Protein AF-A0A1G1MN34-F1 (afdb_monomer)

Nearest PDB structures (foldseek):
  9dt6-assembly3_E  TM=2.722E-01  e=3.485E-01  Klebsiella pneumoniae
  9dt6-assembly2_C  TM=2.097E-01  e=5.190E-01  Klebsiella pneumoniae
  6wxv-assembly1_B  TM=3.195E-01  e=4.771E+00  Mus musculus
  2qkd-assembly1_A  TM=1.276E-01  e=9.442E+00  Mus musculus

Secondary structure (DSSP, 8-state):
-HHHHHHHHHHHHHHHHHHHHHHHHHHHHHHHHHHHHHTT-S-EEEEEEEEEEEEETTTTEEEEEEEEEEB-TTS-B---EEEEESSSEEEEEEEEEEEPTTTS-TT-TTTT-EEEEEEEEEEEETTEEEEEESS-TTS--GGGPPTT---HHHHHHHHHHHHHHT-HHHHHHTTEEEEEEE--EEE--TTEEEEEEE-TTS-EEEEEEEPPGGGTT---

Foldseek 3Di:
DVVVVVVVVVVVVVVVVVVVVVVVVVVLVVLVVLLLVQLAQQKWKKKKAFQDWDQDPVVRFIKTKMWIWTAASVRHTDDIDIDIDSAQWKKWKKKKWFFAQPLQPPPRSNHRGMDIAGAWMWDQDPVGIDIDGQDDALADHRRSDDPPDPDPSSSVVRNLVSVLLVDVVNVVNVRTPHMDMDIDTDGHDHQKMWMWMQGNVRDTDIDIDGHDCVCPPDND

Radius of gyration: 23.21 Å; Cα contacts (8 Å, |Δi|>4): 390; chains: 1; bounding box: 74×40×62 Å

pLDDT: mean 84.57, std 12.58, range [41.41, 98.44]

Structure (mmCIF, N/CA/C/O backbone):
data_AF-A0A1G1MN34-F1
#
_entry.id   AF-A0A1G1MN34-F1
#
loop_
_atom_site.group_PDB
_atom_site.id
_atom_site.type_symbol
_atom_site.label_atom_id
_atom_site.label_alt_id
_atom_site.label_comp_id
_atom_site.label_asym_id
_atom_site.label_entity_id
_atom_site.label_seq_id
_atom_site.pdbx_PDB_ins_code
_atom_site.Cartn_x
_atom_site.Cartn_y
_atom_site.Cartn_z
_atom_site.occupancy
_atom_site.B_iso_or_equiv
_atom_site.auth_seq_id
_atom_site.auth_comp_id
_atom_site.auth_asym_id
_atom_site.auth_atom_id
_atom_site.pdbx_PDB_model_num
ATOM 1 N N . MET A 1 1 ? 60.156 9.606 -27.465 1.00 57.56 1 MET A N 1
ATOM 2 C CA . MET A 1 1 ? 59.560 8.534 -26.619 1.00 57.56 1 MET A CA 1
ATOM 3 C C . MET A 1 1 ? 58.462 8.981 -25.637 1.00 57.56 1 MET A C 1
ATOM 5 O O . MET A 1 1 ? 57.477 8.264 -25.506 1.00 57.56 1 MET A O 1
ATOM 9 N N . ARG A 1 2 ? 58.558 10.138 -24.957 1.00 58.44 2 ARG A N 1
ATOM 10 C CA . ARG A 1 2 ? 57.601 10.560 -23.899 1.00 58.44 2 ARG A CA 1
ATOM 11 C C . ARG A 1 2 ? 56.152 10.799 -24.380 1.00 58.44 2 ARG A C 1
ATOM 13 O O . ARG A 1 2 ? 55.219 10.344 -23.729 1.00 58.44 2 ARG A O 1
ATOM 20 N N . LYS A 1 3 ? 55.947 11.404 -25.562 1.00 58.75 3 LYS A N 1
ATOM 21 C CA . LYS A 1 3 ? 54.603 11.651 -26.145 1.00 58.75 3 LYS A CA 1
ATOM 22 C C . LYS A 1 3 ? 53.827 10.368 -26.500 1.00 58.75 3 LYS A C 1
ATOM 24 O O . LYS A 1 3 ? 52.602 10.361 -26.445 1.00 58.75 3 LYS A O 1
ATOM 29 N N . PHE A 1 4 ? 54.524 9.276 -26.825 1.00 59.41 4 PHE A N 1
ATOM 30 C CA . PHE A 1 4 ? 53.897 8.000 -27.197 1.00 59.41 4 PHE A CA 1
ATOM 31 C C . PHE A 1 4 ? 53.342 7.251 -25.974 1.00 59.41 4 PHE A C 1
ATOM 33 O O . PHE A 1 4 ? 52.261 6.673 -26.039 1.00 59.41 4 PHE A O 1
ATOM 40 N N . LYS A 1 5 ? 54.034 7.338 -24.825 1.00 70.44 5 LYS A N 1
ATOM 41 C CA . LYS A 1 5 ? 53.533 6.813 -23.542 1.00 70.44 5 LYS A CA 1
ATOM 42 C C . LYS A 1 5 ? 52.285 7.567 -23.066 1.00 70.44 5 LYS A C 1
ATOM 44 O O . LYS A 1 5 ? 51.337 6.933 -22.624 1.00 70.44 5 LYS A O 1
ATOM 49 N N . VAL A 1 6 ? 52.244 8.892 -23.238 1.00 73.88 6 VAL A N 1
ATOM 50 C CA . VAL A 1 6 ? 51.079 9.719 -22.863 1.00 73.88 6 VAL A CA 1
ATOM 51 C C . VAL A 1 6 ? 49.839 9.363 -23.692 1.00 73.88 6 VAL A C 1
ATOM 53 O O . VAL A 1 6 ? 48.774 9.156 -23.122 1.00 73.88 6 VAL A O 1
ATOM 56 N N . LYS A 1 7 ? 49.969 9.189 -25.017 1.00 76.38 7 LYS A N 1
ATOM 57 C CA . LYS A 1 7 ? 48.843 8.760 -25.872 1.00 76.38 7 LYS A CA 1
ATOM 58 C C . LYS A 1 7 ? 48.291 7.380 -25.484 1.00 76.38 7 LYS A C 1
ATOM 60 O O . LYS A 1 7 ? 47.077 7.206 -25.461 1.00 76.38 7 LYS A O 1
ATOM 65 N N . LYS A 1 8 ? 49.160 6.424 -25.125 1.00 79.38 8 LYS A N 1
ATOM 66 C CA . LYS A 1 8 ? 48.736 5.100 -24.633 1.00 79.38 8 LYS A CA 1
ATOM 67 C C . LYS A 1 8 ? 47.978 5.181 -23.304 1.00 79.38 8 LYS A C 1
ATOM 69 O O . LYS A 1 8 ? 46.973 4.500 -23.152 1.00 79.38 8 LYS A O 1
ATOM 74 N N . ILE A 1 9 ? 48.416 6.034 -22.375 1.00 83.19 9 ILE A N 1
ATOM 75 C CA . ILE A 1 9 ? 47.728 6.234 -21.087 1.00 83.19 9 ILE A CA 1
ATOM 76 C C . ILE A 1 9 ? 46.332 6.833 -21.301 1.00 83.19 9 ILE A C 1
ATOM 78 O O . ILE A 1 9 ? 45.365 6.332 -20.736 1.00 83.19 9 ILE A O 1
ATOM 82 N N . ILE A 1 10 ? 46.203 7.848 -22.164 1.00 84.56 10 ILE A N 1
ATOM 83 C CA . ILE A 1 10 ? 44.901 8.453 -22.490 1.00 84.56 10 ILE A CA 1
ATOM 84 C C . ILE A 1 10 ? 43.961 7.417 -23.120 1.00 84.56 10 ILE A C 1
ATOM 86 O O . ILE A 1 10 ? 42.800 7.326 -22.730 1.00 84.56 10 ILE A O 1
ATOM 90 N N . PHE A 1 11 ? 44.467 6.594 -24.042 1.00 88.69 11 PHE A N 1
ATOM 91 C CA . PHE A 1 11 ? 43.678 5.527 -24.658 1.00 88.69 11 PHE A CA 1
ATOM 92 C C . PHE A 1 11 ? 43.186 4.494 -23.633 1.00 88.69 11 PHE A C 1
ATOM 94 O O . PHE A 1 11 ? 42.017 4.124 -23.663 1.00 88.69 11 PHE A O 1
ATOM 101 N N . ILE A 1 12 ? 44.036 4.080 -22.685 1.00 86.62 12 ILE A N 1
ATOM 102 C CA . ILE A 1 12 ? 43.642 3.159 -21.606 1.00 86.62 12 ILE A CA 1
ATOM 103 C C . ILE A 1 12 ? 42.565 3.787 -20.716 1.00 86.62 12 ILE A C 1
ATOM 105 O O . ILE A 1 12 ? 41.598 3.113 -20.382 1.00 86.62 12 ILE A O 1
ATOM 109 N N . ILE A 1 13 ? 42.676 5.073 -20.368 1.00 88.00 13 ILE A N 1
ATOM 110 C CA . ILE A 1 13 ? 41.656 5.763 -19.561 1.00 88.00 13 ILE A CA 1
ATOM 111 C C . ILE A 1 13 ? 40.309 5.806 -20.295 1.00 88.00 13 ILE A C 1
ATOM 113 O O . ILE A 1 13 ? 39.278 5.540 -19.680 1.00 88.00 13 ILE A O 1
ATOM 117 N N . ILE A 1 14 ? 40.309 6.094 -21.601 1.00 87.50 14 ILE A N 1
ATOM 118 C CA . ILE A 1 14 ? 39.091 6.111 -22.427 1.00 87.50 14 ILE A CA 1
ATOM 119 C C . ILE A 1 14 ? 38.496 4.702 -22.564 1.00 87.50 14 ILE A C 1
ATOM 121 O O . ILE A 1 14 ? 37.288 4.529 -22.440 1.00 87.50 14 ILE A O 1
ATOM 125 N N . ALA A 1 15 ? 39.325 3.678 -22.775 1.00 84.94 15 ALA A N 1
ATOM 126 C CA . ALA A 1 15 ? 38.859 2.296 -22.844 1.00 84.94 15 ALA A CA 1
ATOM 127 C C . ALA A 1 15 ? 38.274 1.834 -21.498 1.00 84.94 15 ALA A C 1
ATOM 129 O O . ALA A 1 15 ? 37.180 1.274 -21.459 1.00 84.94 15 ALA A O 1
ATOM 130 N N . CYS A 1 16 ? 38.944 2.133 -20.381 1.00 87.00 16 CYS A N 1
ATOM 131 C CA . CYS A 1 16 ? 38.442 1.836 -19.041 1.00 87.00 16 CYS A CA 1
ATOM 132 C C . CYS A 1 16 ? 37.136 2.582 -18.743 1.00 87.00 16 CYS A C 1
ATOM 134 O O . CYS A 1 16 ? 36.211 1.983 -18.197 1.00 87.00 16 CYS A O 1
ATOM 136 N N . SER A 1 17 ? 37.016 3.859 -19.119 1.00 85.25 17 SER A N 1
ATOM 137 C CA . SER A 1 17 ? 35.776 4.617 -18.915 1.00 85.25 17 SER A CA 1
ATOM 138 C C . SER A 1 17 ? 34.627 4.078 -19.771 1.00 85.25 17 SER A C 1
ATOM 140 O O . SER A 1 17 ? 33.511 3.951 -19.265 1.00 85.25 17 SER A O 1
ATOM 142 N N . ALA A 1 18 ? 34.899 3.668 -21.015 1.00 85.50 18 ALA A N 1
ATOM 143 C CA . ALA A 1 18 ? 33.927 3.014 -21.888 1.00 85.50 18 ALA A CA 1
ATOM 144 C C . ALA A 1 18 ? 33.460 1.664 -21.320 1.00 85.50 18 ALA A C 1
ATOM 146 O O . ALA A 1 18 ? 32.260 1.397 -21.290 1.00 85.50 18 ALA A O 1
ATOM 147 N N . VAL A 1 19 ? 34.378 0.843 -20.795 1.00 89.88 19 VAL A N 1
ATOM 148 C CA . VAL A 1 19 ? 34.044 -0.432 -20.136 1.00 89.88 19 VAL A CA 1
ATOM 149 C C . VAL A 1 19 ? 33.210 -0.199 -18.874 1.00 89.88 19 VAL A C 1
ATOM 151 O O . VAL A 1 19 ? 32.190 -0.858 -18.687 1.00 89.88 19 VAL A O 1
ATOM 154 N N . ILE A 1 20 ? 33.578 0.771 -18.030 1.00 87.38 20 ILE A N 1
ATOM 155 C CA . ILE A 1 20 ? 32.794 1.137 -16.837 1.00 87.38 20 ILE A CA 1
ATOM 156 C C . ILE A 1 20 ? 31.386 1.600 -17.236 1.00 87.38 20 ILE A C 1
ATOM 158 O O . ILE A 1 20 ? 30.405 1.198 -16.605 1.00 87.38 20 ILE A O 1
ATOM 162 N N . TYR A 1 21 ? 31.268 2.413 -18.289 1.00 85.75 21 TYR A N 1
ATOM 163 C CA . TYR A 1 21 ? 29.978 2.869 -18.801 1.00 85.75 21 TYR A CA 1
ATOM 164 C C . TYR A 1 21 ? 29.132 1.705 -19.333 1.00 85.75 21 TYR A C 1
ATOM 166 O O . TYR A 1 21 ? 27.959 1.599 -18.980 1.00 85.75 21 TYR A O 1
ATOM 174 N N . ALA A 1 22 ? 29.729 0.791 -20.103 1.00 83.50 22 ALA A N 1
ATOM 175 C CA . ALA A 1 22 ? 29.056 -0.401 -20.615 1.00 83.50 22 ALA A CA 1
ATOM 176 C C . ALA A 1 22 ? 28.563 -1.316 -19.481 1.00 83.50 22 ALA A C 1
ATOM 178 O O . ALA A 1 22 ? 27.405 -1.732 -19.480 1.00 83.50 22 ALA A O 1
ATOM 179 N N . LEU A 1 23 ? 29.396 -1.563 -18.462 1.00 84.75 23 LEU A N 1
ATOM 180 C CA . LEU A 1 23 ? 29.016 -2.343 -17.278 1.00 84.75 23 LEU A CA 1
ATOM 181 C C . LEU A 1 23 ? 27.886 -1.676 -16.486 1.00 84.75 23 LEU A C 1
ATOM 183 O O . LEU A 1 23 ? 26.978 -2.356 -16.002 1.00 84.75 23 LEU A O 1
ATOM 187 N N . LYS A 1 24 ? 27.918 -0.345 -16.357 1.00 81.81 24 LYS A N 1
ATOM 188 C CA . LYS A 1 24 ? 26.851 0.423 -15.708 1.00 81.81 24 LYS A CA 1
ATOM 189 C C . LYS A 1 24 ? 25.538 0.311 -16.485 1.00 81.81 24 LYS A C 1
ATOM 191 O O . LYS A 1 24 ? 24.522 -0.024 -15.881 1.00 81.81 24 LYS A O 1
ATOM 196 N N . ALA A 1 25 ? 25.569 0.531 -17.799 1.00 76.12 25 ALA A N 1
ATOM 197 C CA . ALA A 1 25 ? 24.397 0.424 -18.665 1.00 76.12 25 ALA A CA 1
ATOM 198 C C . ALA A 1 25 ? 23.797 -0.990 -18.629 1.00 76.12 25 ALA A C 1
ATOM 200 O O . ALA A 1 25 ? 22.585 -1.152 -18.510 1.00 76.12 25 ALA A O 1
ATOM 201 N N . TYR A 1 26 ? 24.643 -2.023 -18.635 1.00 81.94 26 TYR A N 1
ATOM 202 C CA . TYR A 1 26 ? 24.208 -3.411 -18.509 1.00 81.94 26 TYR A CA 1
ATOM 203 C C . TYR A 1 26 ? 23.481 -3.682 -17.181 1.00 81.94 26 TYR A C 1
ATOM 205 O O . TYR A 1 26 ? 22.393 -4.258 -17.170 1.00 81.94 26 TYR A O 1
ATOM 213 N N . ARG A 1 27 ? 24.028 -3.208 -16.050 1.00 81.88 27 ARG A N 1
ATOM 214 C CA . ARG A 1 27 ? 23.378 -3.333 -14.731 1.00 81.88 27 ARG A CA 1
ATOM 215 C C . ARG A 1 27 ? 22.050 -2.577 -14.653 1.00 81.88 27 ARG A C 1
ATOM 217 O O . ARG A 1 27 ? 21.102 -3.093 -14.064 1.00 81.88 27 ARG A O 1
ATOM 224 N N . GLU A 1 28 ? 21.983 -1.373 -15.219 1.00 80.12 28 GLU A N 1
ATOM 225 C CA . GLU A 1 28 ? 20.751 -0.574 -15.271 1.00 80.12 28 GLU A CA 1
ATOM 226 C C . GLU A 1 28 ? 19.674 -1.256 -16.129 1.00 80.12 28 GLU A C 1
ATOM 228 O O . GLU A 1 28 ? 18.525 -1.319 -15.698 1.00 80.12 28 GLU A O 1
ATOM 233 N N . ASN A 1 29 ? 20.045 -1.864 -17.262 1.00 75.25 29 ASN A N 1
ATOM 234 C CA . ASN A 1 29 ? 19.129 -2.650 -18.096 1.00 75.25 29 ASN A CA 1
ATOM 235 C C . ASN A 1 29 ? 18.584 -3.888 -17.368 1.00 75.25 29 ASN A C 1
ATOM 237 O O . ASN A 1 29 ? 17.381 -4.136 -17.403 1.00 75.25 29 ASN A O 1
ATOM 241 N N . ILE A 1 30 ? 19.433 -4.640 -16.654 1.00 83.88 30 ILE A N 1
ATOM 242 C CA . ILE A 1 30 ? 18.974 -5.781 -15.840 1.00 83.88 30 ILE A CA 1
ATOM 243 C C . ILE A 1 30 ? 17.971 -5.324 -14.780 1.00 83.88 30 ILE A C 1
ATOM 245 O O . ILE A 1 30 ? 16.942 -5.966 -14.573 1.00 83.88 30 ILE A O 1
ATOM 249 N N . LEU A 1 31 ? 18.270 -4.223 -14.089 1.00 79.88 31 LEU A N 1
ATOM 250 C CA . LEU A 1 31 ? 17.385 -3.675 -13.069 1.00 79.88 31 LEU A CA 1
ATOM 251 C C . LEU A 1 31 ? 16.052 -3.215 -13.669 1.00 79.88 31 LEU A C 1
ATOM 253 O O . LEU A 1 31 ? 15.006 -3.515 -13.101 1.00 79.88 31 LEU A O 1
ATOM 257 N N . LEU A 1 32 ? 16.084 -2.524 -14.810 1.00 76.19 32 LEU A N 1
ATOM 258 C CA . LEU A 1 32 ? 14.878 -2.100 -15.512 1.00 76.19 32 LEU A CA 1
ATOM 259 C C . LEU A 1 32 ? 14.005 -3.308 -15.863 1.00 76.19 32 LEU A C 1
ATOM 261 O O . LEU A 1 32 ? 12.836 -3.323 -15.497 1.00 76.19 32 LEU A O 1
ATOM 265 N N . ASN A 1 33 ? 14.584 -4.352 -16.458 1.00 77.81 33 ASN A N 1
ATOM 266 C CA . ASN A 1 33 ? 13.850 -5.571 -16.802 1.00 77.81 33 ASN A CA 1
ATOM 267 C C . ASN A 1 33 ? 13.197 -6.221 -15.576 1.00 77.81 33 ASN A C 1
ATOM 269 O O . ASN A 1 33 ? 12.027 -6.585 -15.633 1.00 77.81 33 ASN A O 1
ATOM 273 N N . LYS A 1 34 ? 13.904 -6.290 -14.439 1.00 81.69 34 LYS A N 1
ATOM 274 C CA . LYS A 1 34 ? 13.333 -6.801 -13.180 1.00 81.69 34 LYS A CA 1
ATOM 275 C C . LYS A 1 34 ? 12.187 -5.938 -12.656 1.00 81.69 34 LYS A C 1
ATOM 277 O O . LYS A 1 34 ? 11.226 -6.465 -12.110 1.00 81.69 34 LYS A O 1
ATOM 282 N N . ILE A 1 35 ? 12.278 -4.614 -12.780 1.00 78.88 35 ILE A N 1
ATOM 283 C CA . ILE A 1 35 ? 11.184 -3.716 -12.382 1.00 78.88 35 ILE A CA 1
ATOM 284 C C . ILE A 1 35 ? 9.972 -3.952 -13.281 1.00 78.88 35 ILE A C 1
ATOM 286 O O . ILE A 1 35 ? 8.861 -4.071 -12.777 1.00 78.88 35 ILE A O 1
ATOM 290 N N . ILE A 1 36 ? 10.188 -4.079 -14.587 1.00 76.50 36 ILE A N 1
ATOM 291 C CA . ILE A 1 36 ? 9.127 -4.322 -15.565 1.00 76.50 36 ILE A CA 1
ATOM 292 C C . ILE A 1 36 ? 8.440 -5.667 -15.326 1.00 76.50 36 ILE A C 1
ATOM 294 O O . ILE A 1 36 ? 7.214 -5.732 -15.338 1.00 76.50 36 ILE A O 1
ATOM 298 N N . GLU A 1 37 ? 9.206 -6.714 -15.019 1.00 79.69 37 GLU A N 1
ATOM 299 C CA . GLU A 1 37 ? 8.672 -8.016 -14.613 1.00 79.69 37 GLU A CA 1
ATOM 300 C C . GLU A 1 37 ? 7.726 -7.882 -13.407 1.00 79.69 37 GLU A C 1
ATOM 302 O O . GLU A 1 37 ? 6.636 -8.445 -13.383 1.00 79.69 37 GLU A O 1
ATOM 307 N N . ARG A 1 38 ? 8.080 -7.054 -12.423 1.00 81.44 38 ARG A N 1
ATOM 308 C CA . ARG A 1 38 ? 7.248 -6.820 -11.233 1.00 81.44 38 ARG A CA 1
ATOM 309 C C . ARG A 1 38 ? 5.997 -5.984 -11.517 1.00 81.44 38 ARG A C 1
ATOM 311 O O . ARG A 1 38 ? 5.009 -6.099 -10.801 1.00 81.44 38 ARG A O 1
ATOM 318 N N . LEU A 1 39 ? 6.002 -5.170 -12.568 1.00 79.69 39 LEU A N 1
ATOM 319 C CA . LEU A 1 39 ? 4.821 -4.428 -13.029 1.00 79.69 39 LEU A CA 1
ATOM 320 C C . LEU A 1 39 ? 3.816 -5.318 -13.789 1.00 79.69 39 LEU A C 1
ATOM 322 O O . LEU A 1 39 ? 2.781 -4.834 -14.239 1.00 79.69 39 LEU A O 1
ATOM 326 N N . THR A 1 40 ? 4.113 -6.610 -13.966 1.00 68.81 40 THR A N 1
ATOM 327 C CA . THR A 1 40 ? 3.213 -7.568 -14.631 1.00 68.81 40 THR A CA 1
ATOM 328 C C . THR A 1 40 ? 2.184 -8.216 -13.716 1.00 68.81 40 THR A C 1
ATOM 330 O O . THR A 1 40 ? 1.324 -8.921 -14.227 1.00 68.81 40 THR A O 1
ATOM 333 N N . ALA A 1 41 ? 2.262 -8.006 -12.400 1.00 68.19 41 ALA A N 1
ATOM 334 C CA . ALA A 1 41 ? 1.314 -8.614 -11.476 1.00 68.19 41 ALA A CA 1
ATOM 335 C C . ALA A 1 41 ? -0.113 -8.122 -11.762 1.00 68.19 41 ALA A C 1
ATOM 337 O O . ALA A 1 41 ? -0.321 -6.922 -11.896 1.00 68.19 41 ALA A O 1
ATOM 338 N N . ASP A 1 42 ? -1.090 -9.027 -11.798 1.00 71.94 42 ASP A N 1
ATOM 339 C CA . ASP A 1 42 ? -2.499 -8.663 -12.017 1.00 71.94 42 ASP A CA 1
ATOM 340 C C . ASP A 1 42 ? -3.136 -8.006 -10.783 1.00 71.94 42 ASP A C 1
ATOM 342 O O . ASP A 1 42 ? -4.188 -7.375 -10.858 1.00 71.94 42 ASP A O 1
ATOM 346 N N . SER A 1 43 ? -2.521 -8.169 -9.612 1.00 83.19 43 SER A N 1
ATOM 347 C CA . SER A 1 43 ? -3.013 -7.599 -8.362 1.00 83.19 43 SER A CA 1
ATOM 348 C C . SER A 1 43 ? -1.904 -7.466 -7.326 1.00 83.19 43 SER A C 1
ATOM 350 O O . SER A 1 43 ? -0.781 -7.955 -7.492 1.00 83.19 43 SER A O 1
ATOM 352 N N . ARG A 1 44 ? -2.235 -6.796 -6.224 1.00 91.31 44 ARG A N 1
ATOM 353 C CA . ARG A 1 44 ? -1.356 -6.634 -5.067 1.00 91.31 44 ARG A CA 1
ATOM 354 C C . ARG A 1 44 ? -2.128 -6.920 -3.798 1.00 91.31 44 ARG A C 1
ATOM 356 O O . ARG A 1 44 ? -3.207 -6.370 -3.605 1.00 91.31 44 ARG A O 1
ATOM 363 N N . VAL A 1 45 ? -1.561 -7.752 -2.936 1.00 95.31 45 VAL A N 1
ATOM 364 C CA . VAL A 1 45 ? -2.254 -8.262 -1.753 1.00 95.31 45 VAL A CA 1
ATOM 365 C C . VAL A 1 45 ? -1.470 -7.921 -0.494 1.00 95.31 45 VAL A C 1
ATOM 367 O O . VAL A 1 45 ? -0.235 -7.937 -0.474 1.00 95.31 45 VAL A O 1
ATOM 370 N N . ALA A 1 46 ? -2.207 -7.610 0.561 1.00 97.50 46 ALA A N 1
ATOM 371 C CA . ALA A 1 46 ? -1.721 -7.577 1.921 1.00 97.50 46 ALA A CA 1
ATOM 372 C C . ALA A 1 46 ? -2.747 -8.224 2.852 1.00 97.50 46 ALA A C 1
ATOM 374 O O . ALA A 1 46 ? -3.938 -8.267 2.556 1.00 97.50 46 ALA A O 1
ATOM 375 N N . GLU A 1 47 ? -2.275 -8.688 3.995 1.00 97.75 47 GLU A N 1
ATOM 376 C CA . GLU A 1 47 ? -3.105 -9.156 5.092 1.00 97.75 47 GLU A CA 1
ATOM 377 C C . GLU A 1 47 ? -2.961 -8.222 6.286 1.00 97.75 47 GLU A C 1
ATOM 379 O O . GLU A 1 47 ? -1.896 -7.653 6.536 1.00 97.75 47 GLU A O 1
ATOM 384 N N . ALA A 1 48 ? -4.045 -8.056 7.029 1.00 97.69 48 ALA A N 1
ATOM 385 C CA . ALA A 1 48 ? -4.083 -7.271 8.243 1.00 97.69 48 ALA A CA 1
ATOM 386 C C . ALA A 1 48 ? -4.834 -8.031 9.337 1.00 97.69 48 ALA A C 1
ATOM 388 O O . ALA A 1 48 ? -5.849 -8.673 9.077 1.00 97.69 48 ALA A O 1
ATOM 389 N N . LEU A 1 49 ? -4.338 -7.941 10.568 1.00 96.31 49 LEU A N 1
ATOM 390 C CA . LEU A 1 49 ? -4.987 -8.518 11.744 1.00 96.31 49 LEU A CA 1
ATOM 391 C C . LEU A 1 49 ? -4.789 -7.617 12.962 1.00 96.31 49 LEU A C 1
ATOM 393 O O . LEU A 1 49 ? -3.753 -6.959 13.093 1.00 96.31 49 LEU A O 1
ATOM 397 N N . VAL A 1 50 ? -5.773 -7.593 13.858 1.00 96.81 50 VAL A N 1
ATOM 398 C CA . VAL A 1 50 ? -5.656 -6.887 15.140 1.00 96.81 50 VAL A CA 1
ATOM 399 C C . VAL A 1 50 ? -4.869 -7.757 16.113 1.00 96.81 50 VAL A C 1
ATOM 401 O O . VAL A 1 50 ? -5.327 -8.832 16.487 1.00 96.81 50 VAL A O 1
ATOM 404 N N . THR A 1 51 ? -3.691 -7.291 16.529 1.00 95.31 51 THR A N 1
ATOM 405 C CA . THR A 1 51 ? -2.826 -8.009 17.483 1.00 95.31 51 THR A CA 1
ATOM 406 C C . THR A 1 51 ? -3.044 -7.584 18.925 1.00 95.31 51 THR A C 1
ATOM 408 O O . THR A 1 51 ? -2.720 -8.331 19.839 1.00 95.31 51 THR A O 1
ATOM 411 N N . ALA A 1 52 ? -3.527 -6.363 19.152 1.00 94.81 52 ALA A N 1
ATOM 412 C CA . ALA A 1 52 ? -3.762 -5.858 20.496 1.00 94.81 52 ALA A CA 1
ATOM 413 C C . ALA A 1 52 ? -4.846 -4.783 20.495 1.00 94.81 52 ALA A C 1
ATOM 415 O O . ALA A 1 52 ? -4.930 -3.976 19.568 1.00 94.81 52 ALA A O 1
ATOM 416 N N . VAL A 1 53 ? -5.625 -4.748 21.574 1.00 95.06 53 VAL A N 1
ATOM 417 C CA . VAL A 1 53 ? -6.503 -3.630 21.920 1.00 95.06 53 VAL A CA 1
ATOM 418 C C . VAL A 1 53 ? -6.174 -3.234 23.353 1.00 95.06 53 VAL A C 1
ATOM 420 O O . VAL A 1 53 ? -6.238 -4.073 24.250 1.00 95.06 53 VAL A O 1
ATOM 423 N N . LYS A 1 54 ? -5.763 -1.984 23.564 1.00 95.81 54 LYS A N 1
ATOM 424 C CA . LYS A 1 54 ? -5.387 -1.463 24.883 1.00 95.81 54 LYS A CA 1
ATOM 425 C C . LYS A 1 54 ? -6.299 -0.312 25.268 1.00 95.81 54 LYS A C 1
ATOM 427 O O . LYS A 1 54 ? -6.390 0.660 24.527 1.00 95.81 54 LYS A O 1
ATOM 432 N N . PHE A 1 55 ? -6.940 -0.421 26.423 1.00 95.06 55 PHE A N 1
ATOM 433 C CA . PHE A 1 55 ? -7.709 0.675 26.996 1.00 95.06 55 PHE A CA 1
ATOM 434 C C . PHE A 1 55 ? -6.768 1.654 27.699 1.00 95.06 55 PHE A C 1
ATOM 436 O O . PHE A 1 55 ? -5.910 1.233 28.476 1.00 95.06 55 PHE A O 1
ATOM 443 N N . ASP A 1 56 ? -6.933 2.940 27.417 1.00 93.25 56 ASP A N 1
ATOM 444 C CA . ASP A 1 56 ? -6.269 4.032 28.116 1.00 93.25 56 ASP A CA 1
ATOM 445 C C . ASP A 1 56 ? -7.257 4.681 29.105 1.00 93.25 56 ASP A C 1
ATOM 447 O O . ASP A 1 56 ? -8.205 5.344 28.668 1.00 93.25 56 ASP A O 1
ATOM 451 N N . PRO A 1 57 ? -7.060 4.506 30.427 1.00 91.62 57 PRO A N 1
ATOM 452 C CA . PRO A 1 57 ? -7.939 5.076 31.444 1.00 91.62 57 PRO A CA 1
ATOM 453 C C . PRO A 1 57 ? -7.951 6.607 31.488 1.00 91.62 57 PRO A C 1
ATOM 455 O O . PRO A 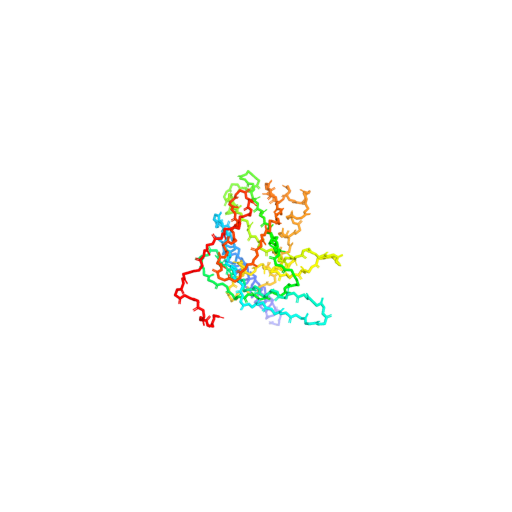1 57 ? -8.947 7.175 31.928 1.00 91.62 57 PRO A O 1
ATOM 458 N N . GLU A 1 58 ? -6.879 7.280 31.054 1.00 90.88 58 GLU A N 1
ATOM 459 C CA . GLU A 1 58 ? -6.786 8.745 31.120 1.00 90.88 58 GLU A CA 1
ATOM 460 C C . GLU A 1 58 ? -7.623 9.407 30.025 1.00 90.88 58 GLU A C 1
ATOM 462 O O . GLU A 1 58 ? -8.279 10.424 30.252 1.00 90.88 58 GLU A O 1
ATOM 467 N N . THR A 1 59 ? -7.620 8.819 28.828 1.00 86.81 59 THR A N 1
ATOM 468 C CA . THR A 1 59 ? -8.370 9.337 27.675 1.00 86.81 59 THR A CA 1
ATOM 469 C C . THR A 1 59 ? -9.725 8.660 27.481 1.00 86.81 59 THR A C 1
ATOM 471 O O . THR A 1 59 ? -10.552 9.164 26.720 1.00 86.81 59 THR A O 1
ATOM 474 N N . GLY A 1 60 ? -9.959 7.522 28.142 1.00 89.25 60 GLY A N 1
ATOM 475 C CA . GLY A 1 60 ? -11.148 6.690 27.965 1.00 89.25 60 GLY A CA 1
ATOM 476 C C . GLY A 1 60 ? -11.225 6.012 26.592 1.00 89.25 60 GLY A C 1
ATOM 477 O O . GLY A 1 60 ? -12.308 5.595 26.180 1.00 89.25 60 GLY A O 1
ATOM 478 N N . LYS A 1 61 ? -10.108 5.925 25.855 1.00 90.00 61 LYS A N 1
ATOM 479 C CA . LYS A 1 61 ? -10.061 5.409 24.479 1.00 90.00 61 LYS A CA 1
ATOM 480 C C . LYS A 1 61 ? -9.453 4.013 24.391 1.00 90.00 61 LYS A C 1
ATOM 482 O O . LYS A 1 61 ? -8.598 3.629 25.183 1.00 90.00 61 LYS A O 1
ATOM 487 N N . ASN A 1 62 ? -9.872 3.266 23.371 1.00 93.69 62 ASN A N 1
ATOM 488 C CA . ASN A 1 62 ? -9.268 1.987 23.008 1.00 93.69 62 ASN A CA 1
ATOM 489 C C . ASN A 1 62 ? -8.279 2.177 21.859 1.00 93.69 62 ASN A C 1
ATOM 491 O O . ASN A 1 62 ? -8.660 2.582 20.767 1.00 93.69 62 ASN A O 1
ATOM 495 N N . TYR A 1 63 ? -7.029 1.796 22.082 1.00 96.50 63 TYR A N 1
ATOM 496 C CA . TYR A 1 63 ? -5.990 1.791 21.066 1.00 96.50 63 TYR A CA 1
ATOM 497 C C . TYR A 1 63 ? -5.906 0.424 20.393 1.00 96.50 63 TYR A C 1
ATOM 499 O O . TYR A 1 63 ? -5.626 -0.579 21.049 1.00 96.50 63 TYR A O 1
ATOM 507 N N . THR A 1 64 ? -6.128 0.386 19.082 1.00 96.69 64 THR A N 1
ATOM 508 C CA . THR A 1 64 ? -6.117 -0.826 18.257 1.00 96.69 64 THR A CA 1
ATOM 509 C C . THR A 1 64 ? -4.794 -0.929 17.507 1.00 96.69 64 THR A C 1
ATOM 511 O O . THR A 1 64 ? -4.480 -0.077 16.677 1.00 96.69 64 THR A O 1
ATOM 514 N N . THR A 1 65 ? -4.019 -1.983 17.767 1.00 97.75 65 THR A N 1
ATOM 515 C CA . THR A 1 65 ? -2.794 -2.287 17.020 1.00 97.75 65 THR A CA 1
ATOM 516 C C . THR A 1 65 ? -3.078 -3.298 15.914 1.00 97.75 65 THR A C 1
ATOM 518 O O . THR A 1 65 ? -3.507 -4.420 16.187 1.00 97.75 65 THR A O 1
ATOM 521 N N . ILE A 1 66 ? -2.787 -2.919 14.671 1.00 97.38 66 ILE A N 1
ATOM 522 C CA . ILE A 1 66 ? -2.854 -3.777 13.486 1.00 97.38 66 ILE A CA 1
ATOM 523 C C . ILE A 1 66 ? -1.452 -4.230 13.084 1.00 97.38 66 ILE A C 1
ATOM 525 O O . ILE A 1 66 ? -0.558 -3.398 12.927 1.00 97.38 66 ILE A O 1
ATOM 529 N N . LYS A 1 67 ? -1.292 -5.530 12.824 1.00 97.44 67 LYS A N 1
ATOM 530 C CA . LYS A 1 67 ? -0.167 -6.120 12.086 1.00 97.44 67 LYS A CA 1
ATOM 531 C C . LYS A 1 67 ? -0.553 -6.215 10.614 1.00 97.44 67 LYS A C 1
ATOM 533 O O . LYS A 1 67 ? -1.531 -6.868 10.276 1.00 97.44 67 LYS A O 1
ATOM 538 N N . PHE A 1 68 ? 0.209 -5.547 9.757 1.00 97.94 68 PHE A N 1
ATOM 539 C CA . PHE A 1 68 ? 0.023 -5.476 8.310 1.00 97.94 68 PHE A CA 1
ATOM 540 C C . PHE A 1 68 ? 1.169 -6.199 7.599 1.00 97.94 68 PHE A C 1
ATOM 542 O O . PHE A 1 68 ? 2.337 -5.833 7.765 1.00 97.94 68 PHE A O 1
ATOM 549 N N . LEU A 1 69 ? 0.839 -7.200 6.789 1.00 97.62 69 LEU A N 1
ATOM 550 C CA . LEU A 1 69 ? 1.775 -8.021 6.032 1.00 97.62 69 LEU A CA 1
ATOM 551 C C . LEU A 1 69 ? 1.506 -7.864 4.536 1.00 97.62 69 LEU A C 1
ATOM 553 O O . LEU A 1 69 ? 0.521 -8.363 4.009 1.00 97.62 69 LEU A O 1
ATOM 557 N N . GLU A 1 70 ? 2.388 -7.156 3.842 1.00 96.25 70 GLU A N 1
ATOM 558 C CA . GLU A 1 70 ? 2.318 -7.005 2.388 1.00 96.25 70 GLU A CA 1
ATOM 559 C C . GLU A 1 70 ? 3.040 -8.165 1.694 1.00 96.25 70 GLU A C 1
ATOM 561 O O . GLU A 1 70 ? 4.124 -8.551 2.126 1.00 96.25 70 GLU A O 1
ATOM 566 N N . TYR A 1 71 ? 2.501 -8.658 0.581 1.00 93.69 71 TYR A N 1
ATOM 567 C CA . TYR A 1 71 ? 3.145 -9.674 -0.256 1.00 93.69 71 TYR A CA 1
ATOM 568 C C . TYR A 1 71 ? 3.804 -9.036 -1.474 1.00 93.69 71 TYR A C 1
ATOM 570 O O . TYR A 1 71 ? 3.234 -8.124 -2.065 1.00 93.69 71 TYR A O 1
ATOM 578 N N . ASP A 1 72 ? 5.012 -9.459 -1.856 1.00 89.19 72 ASP A N 1
ATOM 579 C CA . ASP A 1 72 ? 5.705 -9.024 -3.073 1.00 89.19 72 ASP A CA 1
ATOM 580 C C . ASP A 1 72 ? 4.967 -9.484 -4.351 1.00 89.19 72 ASP A C 1
ATOM 582 O O . ASP A 1 72 ? 3.934 -10.145 -4.301 1.00 89.19 72 ASP A O 1
ATOM 586 N N . THR A 1 73 ? 5.458 -9.102 -5.532 1.00 81.12 73 THR A N 1
ATOM 587 C CA . THR A 1 73 ? 4.768 -9.420 -6.800 1.00 81.12 73 THR A CA 1
ATOM 588 C C . THR A 1 73 ? 4.832 -10.903 -7.172 1.00 81.12 73 THR A C 1
ATOM 590 O O . THR A 1 73 ? 4.258 -11.300 -8.176 1.00 81.12 73 THR A O 1
ATOM 593 N N . ARG A 1 74 ? 5.568 -11.709 -6.403 1.00 83.88 74 ARG A N 1
ATOM 594 C CA . ARG A 1 74 ? 5.683 -13.164 -6.533 1.00 83.88 74 ARG A CA 1
ATOM 595 C C . ARG A 1 74 ? 4.971 -13.882 -5.380 1.00 83.88 74 ARG A C 1
ATOM 597 O O . ARG A 1 74 ? 5.132 -15.088 -5.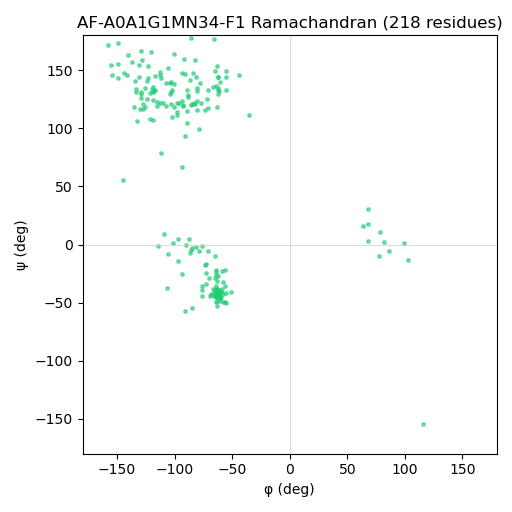235 1.00 83.88 74 ARG A O 1
ATOM 604 N N . GLY A 1 75 ? 4.220 -13.151 -4.551 1.00 87.19 75 GLY A N 1
ATOM 605 C CA . GLY A 1 75 ? 3.509 -13.696 -3.398 1.00 87.19 75 GLY A CA 1
ATOM 606 C C . GLY A 1 75 ? 4.390 -13.957 -2.175 1.00 87.19 75 GLY A C 1
ATOM 607 O O . GLY A 1 75 ? 3.9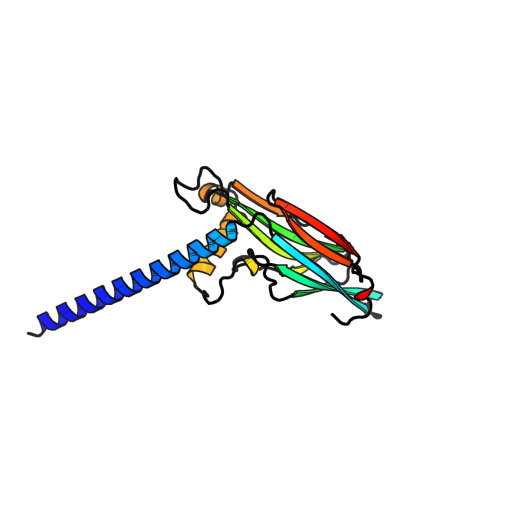25 -14.584 -1.230 1.00 87.19 75 GLY A O 1
ATOM 608 N N . ALA A 1 76 ? 5.645 -13.494 -2.146 1.00 91.19 76 ALA A N 1
ATOM 609 C CA . ALA A 1 76 ? 6.501 -13.668 -0.974 1.00 91.19 76 ALA A CA 1
ATOM 610 C C . ALA A 1 76 ? 6.185 -12.606 0.097 1.00 91.19 76 ALA A C 1
ATOM 612 O O . ALA A 1 76 ? 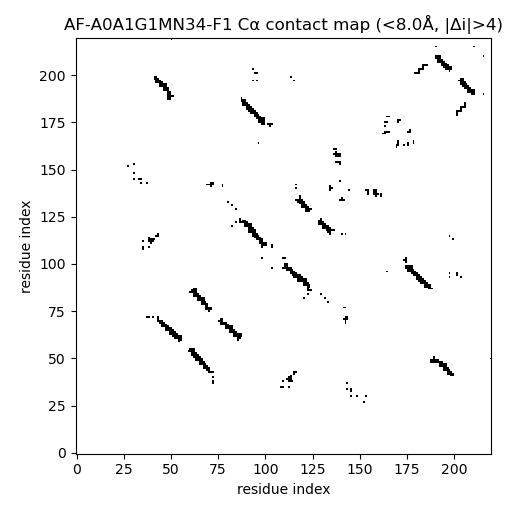6.084 -11.423 -0.241 1.00 91.19 76 ALA A O 1
ATOM 613 N N . PRO A 1 77 ? 6.060 -12.969 1.385 1.00 94.56 77 PRO A N 1
ATOM 614 C CA . PRO A 1 77 ? 5.755 -12.005 2.437 1.00 94.56 77 PRO A CA 1
ATOM 615 C C . PRO A 1 77 ? 6.909 -11.015 2.639 1.00 94.56 77 PRO A C 1
ATOM 617 O O . PRO A 1 77 ? 8.082 -11.388 2.705 1.00 94.56 77 PRO A O 1
ATOM 620 N N . LEU A 1 78 ? 6.577 -9.732 2.763 1.00 94.06 78 LEU A N 1
ATOM 621 C CA . LEU A 1 78 ? 7.512 -8.680 3.152 1.00 94.06 78 LEU A CA 1
ATOM 622 C C . LEU A 1 78 ? 7.602 -8.577 4.680 1.00 94.06 78 LEU A C 1
ATOM 624 O O . LEU A 1 78 ? 6.905 -9.260 5.423 1.00 94.06 78 LEU A O 1
ATOM 628 N N . ARG A 1 79 ? 8.465 -7.686 5.181 1.00 94.38 79 ARG A N 1
ATOM 629 C CA . ARG A 1 79 ? 8.526 -7.419 6.625 1.00 94.38 79 ARG A CA 1
ATOM 630 C C . ARG A 1 79 ? 7.189 -6.840 7.115 1.00 94.38 79 ARG A C 1
ATOM 632 O O . ARG A 1 79 ? 6.742 -5.847 6.529 1.00 94.38 79 ARG A O 1
ATOM 639 N N . PRO A 1 80 ? 6.597 -7.395 8.189 1.00 96.25 80 PRO A N 1
ATOM 640 C CA . PRO A 1 80 ? 5.353 -6.882 8.740 1.00 96.25 80 PRO A CA 1
ATOM 641 C C . PRO A 1 80 ? 5.544 -5.472 9.302 1.00 96.25 80 PRO A C 1
ATOM 643 O O . PRO A 1 80 ? 6.621 -5.108 9.786 1.00 96.25 80 PRO A O 1
ATOM 646 N N . LYS A 1 81 ? 4.480 -4.675 9.238 1.00 96.94 81 LYS A N 1
ATOM 647 C CA . LYS A 1 81 ? 4.394 -3.330 9.813 1.00 96.94 81 LYS A CA 1
ATOM 648 C C . LYS A 1 81 ? 3.310 -3.324 10.880 1.00 96.94 81 LYS A C 1
ATOM 650 O O . LYS A 1 81 ? 2.298 -3.996 10.720 1.00 96.94 81 LYS A O 1
ATOM 655 N N . TYR A 1 82 ? 3.523 -2.560 11.943 1.00 97.56 82 TYR A N 1
ATOM 656 C CA . TYR A 1 82 ? 2.574 -2.441 13.043 1.00 97.56 82 TYR A CA 1
ATOM 657 C C . TYR A 1 82 ? 2.106 -0.996 13.155 1.00 97.56 82 TYR A C 1
ATOM 659 O O . TYR A 1 82 ? 2.929 -0.077 13.126 1.00 97.56 82 TYR A O 1
ATOM 667 N N . PHE A 1 83 ? 0.796 -0.804 13.264 1.00 96.75 83 PHE A N 1
ATOM 668 C CA . PHE A 1 83 ? 0.158 0.507 13.354 1.00 96.75 83 PHE A CA 1
ATOM 669 C C . PHE A 1 83 ? -0.783 0.513 14.546 1.00 96.75 83 PHE A C 1
ATOM 671 O O . PHE A 1 83 ? -1.581 -0.409 14.673 1.00 96.75 83 PHE A O 1
ATOM 678 N N . THR A 1 84 ? -0.708 1.534 15.392 1.00 97.50 84 THR A N 1
ATOM 679 C CA . THR A 1 84 ? -1.603 1.674 16.545 1.00 97.50 84 THR A CA 1
ATOM 680 C C . THR A 1 84 ? -2.459 2.911 16.359 1.00 97.50 84 THR A C 1
ATOM 682 O O . THR A 1 84 ? -1.922 4.012 16.278 1.00 97.50 84 THR A O 1
ATOM 685 N N . PHE A 1 85 ? -3.771 2.717 16.302 1.00 97.38 85 PHE A N 1
ATOM 686 C CA . PHE A 1 85 ? -4.762 3.773 16.118 1.00 97.38 85 PHE A CA 1
ATOM 687 C C . PHE A 1 85 ? -5.605 3.938 17.378 1.00 97.38 85 PHE A C 1
ATOM 689 O O . PHE A 1 85 ? -5.845 2.953 18.071 1.00 97.38 85 PHE A O 1
ATOM 696 N N . SER A 1 86 ? -6.078 5.149 17.669 1.00 96.00 86 SER A N 1
ATOM 697 C CA . SER A 1 86 ? -7.076 5.388 18.726 1.00 96.00 86 SER A CA 1
ATOM 698 C C . SER A 1 86 ? -8.507 5.042 18.301 1.00 96.00 86 SER A C 1
ATOM 700 O O . SER A 1 86 ? -9.416 5.056 19.126 1.00 96.00 86 SER A O 1
ATOM 702 N N . GLU A 1 87 ? -8.691 4.693 17.028 1.00 95.69 87 GLU A N 1
ATOM 703 C CA . GLU A 1 87 ? -9.943 4.233 16.436 1.00 95.69 87 GLU A CA 1
ATOM 704 C C . GLU A 1 87 ? -9.771 2.822 15.858 1.00 95.69 87 GLU A C 1
ATOM 706 O O . GLU A 1 87 ? -8.656 2.336 15.655 1.00 95.69 87 GLU A O 1
ATOM 711 N N . ASN A 1 88 ? -10.883 2.155 15.551 1.00 95.56 88 ASN A N 1
ATOM 712 C CA . ASN A 1 88 ? -10.877 0.836 14.907 1.00 95.56 88 ASN A CA 1
ATOM 713 C C . ASN A 1 88 ? -11.483 0.830 13.498 1.00 95.56 88 ASN A C 1
ATOM 715 O O . ASN A 1 88 ? -11.472 -0.212 12.846 1.00 95.56 88 ASN A O 1
ATOM 719 N N . ILE A 1 89 ? -11.977 1.969 13.005 1.00 97.75 89 ILE A N 1
ATOM 720 C CA . ILE A 1 89 ? -12.309 2.152 11.590 1.00 97.75 89 ILE A CA 1
ATOM 721 C C . ILE A 1 89 ? -11.053 2.660 10.892 1.00 97.75 89 ILE A C 1
ATOM 723 O O . ILE A 1 89 ? -10.664 3.816 11.048 1.00 97.75 89 ILE A O 1
ATOM 727 N N . ILE A 1 90 ? -10.398 1.772 10.148 1.00 98.25 90 ILE A N 1
ATOM 728 C CA . ILE A 1 90 ? -9.093 2.041 9.543 1.00 98.25 90 ILE A CA 1
ATOM 729 C C . ILE A 1 90 ? -9.215 1.908 8.029 1.00 98.25 90 ILE A C 1
ATOM 731 O O . ILE A 1 90 ? -9.822 0.975 7.501 1.00 98.25 90 ILE A O 1
ATOM 735 N N . GLN A 1 91 ? -8.651 2.886 7.332 1.00 98.44 91 GLN A N 1
ATOM 736 C CA . GLN A 1 91 ? -8.648 3.015 5.885 1.00 98.44 91 GLN A CA 1
ATOM 737 C C . GLN A 1 91 ? -7.261 2.709 5.339 1.00 98.44 91 GLN A C 1
ATOM 739 O O . GLN A 1 91 ? -6.247 3.154 5.882 1.00 98.44 91 GLN A O 1
ATOM 744 N N . PHE A 1 92 ? -7.214 1.992 4.222 1.00 97.88 92 PHE A N 1
ATOM 745 C CA . PHE A 1 92 ? -5.982 1.758 3.480 1.00 97.88 92 PHE A CA 1
ATOM 746 C C . PHE A 1 92 ? -6.019 2.576 2.206 1.00 97.88 92 PHE A C 1
ATOM 748 O O . PHE A 1 92 ? -6.888 2.380 1.371 1.00 97.88 92 PHE A O 1
ATOM 755 N N . GLN A 1 93 ? -5.063 3.484 2.042 1.00 96.44 93 GLN A N 1
ATOM 756 C CA . GLN A 1 93 ? -4.879 4.192 0.788 1.00 96.44 93 GLN A CA 1
ATOM 757 C C . GLN A 1 93 ? -3.941 3.403 -0.120 1.00 96.44 93 GLN A C 1
ATOM 759 O O . GLN A 1 93 ? -2.802 3.110 0.262 1.00 96.44 93 GLN A O 1
ATOM 764 N N . ALA A 1 94 ? -4.387 3.140 -1.340 1.00 94.31 94 ALA A N 1
ATOM 765 C CA . ALA A 1 94 ? -3.588 2.534 -2.390 1.00 94.31 94 ALA A CA 1
ATOM 766 C C . ALA A 1 94 ? -3.648 3.347 -3.682 1.00 94.31 94 ALA A C 1
ATOM 768 O O . ALA A 1 94 ? -4.563 4.138 -3.896 1.00 94.31 94 ALA A O 1
ATOM 769 N N . MET A 1 95 ? -2.651 3.140 -4.536 1.00 90.75 95 MET A N 1
ATOM 770 C CA . MET A 1 95 ? -2.547 3.747 -5.852 1.00 90.75 95 MET A CA 1
ATOM 771 C C . MET A 1 95 ? -2.367 2.672 -6.916 1.00 90.75 95 MET A C 1
ATOM 773 O O . MET A 1 95 ? -1.522 1.786 -6.759 1.00 90.75 95 MET A O 1
ATOM 777 N N . VAL A 1 96 ? -3.110 2.801 -8.012 1.00 88.88 96 VAL A N 1
ATOM 778 C CA . VAL A 1 96 ? -2.924 2.011 -9.231 1.00 88.88 96 VAL A CA 1
ATOM 779 C C . VAL A 1 96 ? -2.541 2.920 -10.376 1.00 88.88 96 VAL A C 1
ATOM 781 O O . VAL A 1 96 ? -3.166 3.955 -10.596 1.00 88.88 96 VAL A O 1
ATOM 784 N N . ILE A 1 97 ? -1.512 2.525 -11.115 1.00 84.75 97 ILE A N 1
ATOM 785 C CA . ILE A 1 97 ? -1.043 3.234 -12.302 1.00 84.75 97 ILE A CA 1
ATOM 786 C C . ILE A 1 97 ? -1.013 2.244 -13.453 1.00 84.75 97 ILE A C 1
ATOM 788 O O . ILE A 1 97 ? -0.265 1.271 -13.399 1.00 84.75 97 ILE A O 1
ATOM 792 N N . ARG A 1 98 ? -1.807 2.511 -14.489 1.00 82.31 98 ARG A N 1
ATOM 793 C CA . ARG A 1 98 ? -1.874 1.714 -15.715 1.00 82.31 98 ARG A CA 1
ATOM 794 C C . ARG A 1 98 ? -1.122 2.399 -16.838 1.00 82.31 98 ARG A C 1
ATOM 796 O O . ARG A 1 98 ? -1.367 3.576 -17.118 1.00 82.31 98 ARG A O 1
ATOM 803 N N . PHE A 1 99 ? -0.273 1.651 -17.524 1.00 78.31 99 PHE A N 1
ATOM 804 C CA . PHE A 1 99 ? 0.380 2.125 -18.739 1.00 78.31 99 PHE A CA 1
ATOM 805 C C . PHE A 1 99 ? -0.529 1.926 -19.961 1.00 78.31 99 PHE A C 1
ATOM 807 O O . PHE A 1 99 ? -1.363 1.024 -19.998 1.00 78.31 99 PHE A O 1
ATOM 814 N N . ASP A 1 100 ? -0.413 2.825 -20.933 1.00 69.19 100 ASP A N 1
ATOM 815 C CA . ASP A 1 100 ? -1.176 2.822 -22.178 1.00 69.19 100 ASP A CA 1
ATOM 816 C C . ASP A 1 100 ? -0.612 1.789 -23.160 1.00 69.19 100 ASP A C 1
ATOM 818 O O . ASP A 1 100 ? 0.598 1.659 -23.336 1.00 69.19 100 ASP A O 1
ATOM 822 N N . ASP A 1 101 ? -1.504 1.079 -23.844 1.00 60.22 101 ASP A N 1
ATOM 823 C CA . ASP A 1 101 ? -1.152 0.061 -24.828 1.00 60.22 101 ASP A CA 1
ATOM 824 C C . ASP A 1 101 ? -0.602 0.643 -26.146 1.00 60.22 101 ASP A C 1
ATOM 826 O O . ASP A 1 101 ? -0.002 -0.092 -26.940 1.00 60.22 101 ASP A O 1
ATOM 830 N N . PHE A 1 102 ? -0.825 1.942 -26.388 1.00 45.91 102 PHE A N 1
ATOM 831 C CA . PHE A 1 102 ? -0.575 2.644 -27.650 1.00 45.91 102 PHE A CA 1
ATOM 832 C C . PHE A 1 102 ? 0.644 3.583 -27.604 1.00 45.91 102 PHE A C 1
ATOM 834 O O . PHE A 1 102 ? 1.396 3.663 -28.577 1.00 45.91 102 PHE A O 1
ATOM 841 N N . TYR A 1 103 ? 0.877 4.278 -26.481 1.00 48.03 103 TYR A N 1
ATOM 842 C CA . TYR A 1 103 ? 1.999 5.230 -26.318 1.00 48.03 103 TYR A CA 1
ATOM 843 C C . TYR A 1 103 ? 3.318 4.586 -25.870 1.00 48.03 103 TYR A C 1
ATOM 845 O O . TYR A 1 103 ? 4.367 5.233 -25.846 1.00 48.03 103 TYR A O 1
ATOM 853 N N . VAL A 1 104 ? 3.275 3.292 -25.585 1.00 51.59 104 VAL A N 1
ATOM 854 C CA . VAL A 1 104 ? 4.418 2.442 -25.278 1.00 51.59 104 VAL A CA 1
ATOM 855 C C . VAL A 1 104 ? 4.874 1.849 -26.620 1.00 51.59 104 VAL A C 1
ATOM 857 O O . VAL A 1 104 ? 4.264 0.919 -27.146 1.00 51.59 104 VAL A O 1
ATOM 860 N N . LYS A 1 105 ? 5.846 2.511 -27.276 1.00 42.19 105 LYS A N 1
ATOM 861 C CA . LYS A 1 105 ? 6.291 2.248 -28.668 1.00 42.19 105 LYS A CA 1
ATOM 862 C C . LYS A 1 105 ? 6.439 0.744 -28.963 1.00 42.19 105 LYS A C 1
ATOM 864 O O . LYS A 1 105 ? 6.859 -0.013 -28.098 1.00 42.19 105 LYS A O 1
ATOM 869 N N . LYS A 1 106 ? 6.149 0.322 -30.208 1.00 41.41 106 LYS A N 1
ATOM 870 C CA . LYS A 1 106 ? 6.303 -1.066 -30.711 1.00 41.41 106 LYS A CA 1
ATOM 871 C C . LYS A 1 106 ? 7.531 -1.767 -30.097 1.00 41.41 106 LYS A C 1
ATOM 873 O O . LYS A 1 106 ? 8.658 -1.405 -30.421 1.00 41.41 106 LYS A O 1
ATOM 878 N N . GLY A 1 107 ? 7.288 -2.767 -29.246 1.00 50.72 107 GLY A N 1
ATOM 879 C CA . GLY A 1 107 ? 8.324 -3.574 -28.586 1.00 50.72 107 GLY A CA 1
ATOM 880 C C . GLY A 1 107 ? 8.662 -3.184 -27.141 1.00 50.72 107 GLY A C 1
ATOM 881 O O . GLY A 1 107 ? 9.539 -3.810 -26.554 1.00 50.72 107 GLY A O 1
ATOM 882 N N . ASP A 1 108 ? 7.999 -2.184 -26.556 1.00 58.00 108 ASP A N 1
ATOM 883 C CA . ASP A 1 108 ? 8.266 -1.753 -25.183 1.00 58.00 108 ASP A CA 1
ATOM 884 C C . ASP A 1 108 ? 7.569 -2.665 -24.152 1.00 58.00 108 ASP A C 1
ATOM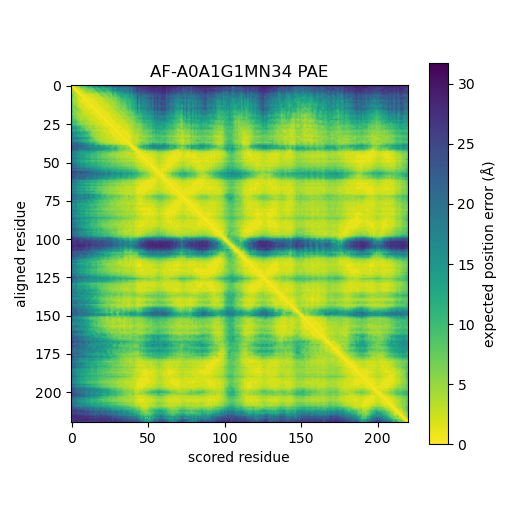 886 O O . ASP A 1 108 ? 6.360 -2.908 -24.162 1.00 58.00 108 ASP A O 1
ATOM 890 N N . SER A 1 109 ? 8.399 -3.210 -23.268 1.00 60.56 109 SER A N 1
ATOM 891 C CA . SER A 1 109 ? 8.075 -4.208 -22.254 1.00 60.56 109 SER A CA 1
ATOM 892 C C . SER A 1 109 ? 7.100 -3.727 -21.162 1.00 60.56 109 SER A C 1
ATOM 894 O O . SER A 1 109 ? 6.606 -4.551 -20.394 1.00 60.56 109 SER A O 1
ATOM 896 N N . LEU A 1 110 ? 6.785 -2.425 -21.104 1.00 61.22 110 LEU A N 1
ATOM 897 C CA . LEU A 1 110 ? 5.790 -1.842 -20.188 1.00 61.22 110 LEU A CA 1
ATOM 898 C C . LEU A 1 110 ? 4.337 -1.906 -20.691 1.00 61.22 110 LEU A C 1
ATOM 900 O O . LEU A 1 110 ? 3.420 -1.507 -19.970 1.00 61.22 110 LEU A O 1
ATOM 904 N N . LYS A 1 111 ? 4.100 -2.415 -21.904 1.00 62.84 111 LYS A N 1
ATOM 905 C CA . LYS A 1 111 ? 2.757 -2.498 -22.487 1.00 62.84 111 LYS A CA 1
ATOM 906 C C . LYS A 1 111 ? 1.831 -3.390 -21.647 1.00 62.84 111 LYS A C 1
ATOM 908 O O . LYS A 1 111 ? 2.213 -4.504 -21.278 1.00 62.84 111 LYS A O 1
ATOM 913 N N . GLY A 1 112 ? 0.620 -2.905 -21.356 1.00 64.69 112 GLY A N 1
ATOM 914 C CA . GLY A 1 112 ? -0.377 -3.617 -20.549 1.00 64.69 112 GLY A CA 1
ATOM 915 C C . GLY A 1 112 ? 0.044 -3.871 -19.097 1.00 64.69 112 GLY A C 1
ATOM 916 O O . GLY A 1 112 ? -0.528 -4.738 -18.442 1.00 64.69 112 GLY A O 1
ATOM 917 N N . LYS A 1 113 ? 1.076 -3.179 -18.595 1.00 77.88 113 LYS A N 1
ATOM 918 C CA . LYS A 1 113 ? 1.572 -3.331 -17.221 1.00 77.88 113 LYS A CA 1
ATOM 919 C C . LYS A 1 113 ? 0.894 -2.347 -16.276 1.00 77.88 113 LYS A C 1
ATOM 921 O O . LYS A 1 113 ? 0.381 -1.310 -16.704 1.00 77.88 113 LYS A O 1
ATOM 926 N N . SER A 1 114 ? 0.934 -2.658 -14.985 1.00 82.31 114 SER A N 1
ATOM 927 C CA . SER A 1 114 ? 0.387 -1.801 -13.936 1.00 82.31 114 SER A CA 1
ATOM 928 C C . SER A 1 114 ? 1.275 -1.799 -12.694 1.00 82.31 114 SER A C 1
ATOM 930 O O . SER A 1 114 ? 1.897 -2.799 -12.338 1.00 82.31 114 SER A O 1
ATOM 932 N N . ALA A 1 115 ? 1.336 -0.660 -12.009 1.00 86.62 115 ALA A N 1
ATOM 933 C CA . ALA A 1 115 ? 1.897 -0.587 -10.665 1.00 86.62 115 ALA A CA 1
ATOM 934 C C . ALA A 1 115 ? 0.780 -0.473 -9.633 1.00 86.62 115 ALA A C 1
ATOM 936 O O . ALA A 1 115 ? -0.151 0.306 -9.819 1.00 86.62 115 ALA A O 1
ATOM 937 N N . TYR A 1 116 ? 0.940 -1.181 -8.522 1.00 90.62 116 TYR A N 1
ATOM 938 C CA . TYR A 1 116 ? 0.006 -1.237 -7.408 1.00 90.62 116 TYR A CA 1
ATOM 939 C C . TYR A 1 116 ? 0.773 -0.927 -6.130 1.00 90.62 116 TYR A C 1
ATOM 941 O O . TYR A 1 116 ? 1.706 -1.643 -5.760 1.00 90.62 116 TYR A O 1
ATOM 949 N N . ILE A 1 117 ? 0.419 0.163 -5.460 1.00 92.38 117 ILE A N 1
ATOM 950 C CA . ILE A 1 117 ? 1.194 0.674 -4.333 1.00 92.38 117 ILE A CA 1
ATOM 951 C C . ILE A 1 117 ? 0.274 0.922 -3.147 1.00 92.38 117 ILE A C 1
ATOM 953 O O . ILE A 1 117 ? -0.560 1.819 -3.188 1.00 92.38 117 ILE A O 1
ATOM 957 N N . PHE A 1 118 ? 0.488 0.201 -2.047 1.00 95.25 118 PHE A N 1
ATOM 958 C CA . PHE A 1 118 ? -0.063 0.586 -0.749 1.00 95.25 118 PHE A CA 1
ATOM 959 C C . PHE A 1 118 ? 0.670 1.820 -0.227 1.00 95.25 118 PHE A C 1
ATOM 961 O O . PHE A 1 118 ? 1.876 1.767 0.010 1.00 95.25 118 PHE A O 1
ATOM 968 N N . MET A 1 119 ? -0.032 2.934 -0.048 1.00 94.88 119 MET A N 1
ATOM 969 C CA . MET A 1 119 ? 0.571 4.209 0.343 1.00 94.88 119 MET A CA 1
ATOM 970 C C . MET A 1 119 ? 0.594 4.379 1.859 1.00 94.88 119 MET A C 1
ATOM 972 O O . MET A 1 119 ? 1.659 4.557 2.448 1.00 94.88 119 MET A O 1
ATOM 976 N N . LYS A 1 120 ? -0.568 4.310 2.508 1.00 96.81 120 LYS A N 1
ATOM 977 C CA . LYS A 1 120 ? -0.715 4.589 3.942 1.00 96.81 120 LYS A CA 1
ATOM 978 C C . LYS A 1 120 ? -1.932 3.880 4.522 1.00 96.81 120 LYS A C 1
ATOM 980 O O . LYS A 1 120 ? -2.893 3.635 3.801 1.00 96.81 120 LYS A O 1
ATOM 985 N N . ALA A 1 121 ? -1.887 3.606 5.817 1.00 98.19 121 ALA A N 1
ATOM 986 C CA . ALA A 1 121 ? -3.055 3.281 6.622 1.00 98.19 121 ALA A CA 1
ATOM 987 C C . ALA A 1 121 ? -3.414 4.516 7.454 1.00 98.19 121 ALA A C 1
ATOM 989 O O . ALA A 1 121 ? -2.512 5.213 7.926 1.00 98.19 121 ALA A O 1
ATOM 990 N N . PHE A 1 122 ? -4.695 4.825 7.608 1.00 98.38 122 PHE A N 1
ATOM 991 C CA . PHE A 1 122 ? -5.117 5.959 8.420 1.00 98.38 122 PHE A CA 1
ATOM 992 C C . PHE A 1 122 ? -6.478 5.741 9.069 1.00 98.38 122 PHE A C 1
ATOM 994 O O . PHE A 1 122 ? -7.290 4.977 8.558 1.00 98.38 122 PHE A O 1
ATOM 1001 N N . ALA A 1 123 ? -6.717 6.432 10.176 1.00 98.00 123 ALA A N 1
ATOM 1002 C CA . ALA A 1 123 ? -8.020 6.514 10.819 1.00 98.00 123 ALA A CA 1
ATOM 1003 C C . ALA A 1 123 ? -8.428 7.982 10.947 1.00 98.00 123 ALA A C 1
ATOM 1005 O O . ALA A 1 123 ? -7.585 8.847 11.208 1.00 98.00 123 ALA A O 1
ATOM 1006 N N . LEU A 1 124 ? -9.709 8.268 10.731 1.00 97.12 124 LEU A N 1
ATOM 1007 C CA . LEU A 1 124 ? -10.278 9.591 10.965 1.00 97.12 124 LEU A CA 1
ATOM 1008 C C . LEU A 1 124 ? -10.763 9.672 12.409 1.00 97.12 124 LEU A C 1
ATOM 1010 O O . LEU A 1 124 ? -11.451 8.777 12.884 1.00 97.12 124 LEU A O 1
ATOM 1014 N N . THR A 1 125 ? -10.406 10.760 13.076 1.00 94.25 125 THR A N 1
ATOM 1015 C CA . THR A 1 125 ? -10.762 11.068 14.461 1.00 94.25 125 THR A CA 1
ATOM 1016 C C . THR A 1 125 ? -11.353 12.474 14.516 1.00 94.25 125 THR A C 1
ATOM 1018 O O . THR A 1 125 ? -11.141 13.279 13.603 1.00 94.25 125 THR A O 1
ATOM 1021 N N . ASP A 1 126 ? -11.978 12.830 15.634 1.00 90.56 126 ASP A N 1
ATOM 1022 C CA . ASP A 1 126 ? -12.466 14.197 15.865 1.00 90.56 126 ASP A CA 1
ATOM 1023 C C . ASP A 1 126 ? -11.351 15.259 15.815 1.00 90.56 126 ASP A C 1
ATOM 1025 O O . ASP A 1 126 ? -11.609 16.435 15.571 1.00 90.56 126 ASP A O 1
ATOM 1029 N N . LYS A 1 127 ? -10.090 14.859 16.036 1.00 91.19 127 LYS A N 1
ATOM 1030 C CA . LYS A 1 127 ? -8.913 15.746 16.043 1.00 91.19 127 LYS A CA 1
ATOM 1031 C C . LYS A 1 127 ? -8.157 15.762 14.707 1.00 91.19 127 LYS A C 1
ATOM 1033 O O . LYS A 1 127 ? -7.098 16.380 14.615 1.00 91.19 127 LYS A O 1
ATOM 1038 N N . GLY A 1 128 ? -8.668 15.084 13.679 1.00 95.00 128 GLY A N 1
ATOM 1039 C CA . GLY A 1 128 ? -8.013 14.919 12.380 1.00 95.00 128 GLY A CA 1
ATOM 1040 C C . GLY A 1 128 ? -7.668 13.462 12.080 1.00 95.00 128 GLY A C 1
ATOM 1041 O O . GLY A 1 128 ? -8.315 12.549 12.581 1.00 95.00 128 GLY A O 1
ATOM 1042 N N . ALA A 1 129 ? -6.659 13.228 11.241 1.00 96.44 129 ALA A N 1
ATOM 1043 C CA . ALA A 1 129 ? -6.298 11.881 10.805 1.00 96.44 129 ALA A CA 1
ATOM 1044 C C . ALA A 1 129 ? -5.043 11.360 11.516 1.00 96.44 129 ALA A C 1
ATOM 1046 O O . ALA A 1 129 ? -3.988 11.995 11.479 1.00 96.44 129 ALA A O 1
ATOM 1047 N N . GLU A 1 130 ? -5.132 10.157 12.072 1.00 97.50 130 GLU A N 1
ATOM 1048 C CA . GLU A 1 130 ? -3.966 9.372 12.471 1.00 97.50 130 GLU A CA 1
ATOM 1049 C C . GLU A 1 130 ? -3.442 8.638 11.242 1.00 97.50 130 GLU A C 1
ATOM 1051 O O . GLU A 1 130 ? -4.187 7.901 10.601 1.00 97.50 130 GLU A O 1
ATOM 1056 N N . VAL A 1 131 ? -2.180 8.851 10.867 1.00 97.88 131 VAL A N 1
ATOM 1057 C CA . VAL A 1 131 ? -1.653 8.384 9.577 1.00 97.88 131 VAL A CA 1
ATOM 1058 C C . VAL A 1 131 ? -0.353 7.615 9.755 1.00 97.88 131 VAL A C 1
ATOM 1060 O O . VAL A 1 131 ? 0.640 8.152 10.242 1.00 97.88 131 VAL A O 1
ATOM 1063 N N . PHE A 1 132 ? -0.314 6.397 9.220 1.00 97.44 132 PHE A N 1
ATOM 1064 C CA . PHE A 1 132 ? 0.884 5.572 9.135 1.00 97.44 132 PHE A CA 1
ATOM 1065 C C . PHE A 1 132 ? 1.277 5.334 7.680 1.00 97.44 132 PHE A C 1
ATOM 1067 O O . PHE A 1 132 ? 0.512 4.813 6.871 1.00 97.44 132 PHE A O 1
ATOM 1074 N N . GLN A 1 133 ? 2.505 5.713 7.331 1.00 96.44 133 GLN A N 1
ATOM 1075 C CA . GLN A 1 133 ? 3.032 5.543 5.977 1.00 96.44 133 GLN A CA 1
ATOM 1076 C C . GLN A 1 133 ? 3.441 4.083 5.744 1.00 96.44 133 GLN A C 1
ATOM 1078 O O . GLN A 1 133 ? 4.314 3.559 6.435 1.00 96.44 133 GLN A O 1
ATOM 1083 N N . ILE A 1 134 ? 2.856 3.446 4.729 1.00 96.06 134 ILE A N 1
ATOM 1084 C CA . ILE A 1 134 ? 3.275 2.124 4.252 1.00 96.06 134 ILE A CA 1
ATOM 1085 C C . ILE A 1 134 ? 4.419 2.319 3.258 1.00 96.06 134 ILE A C 1
ATOM 1087 O O . ILE A 1 134 ? 5.505 1.776 3.464 1.00 96.06 134 ILE A O 1
ATOM 1091 N N . ASN A 1 135 ? 4.206 3.127 2.221 1.00 94.06 135 ASN A N 1
ATOM 1092 C CA . ASN A 1 135 ? 5.225 3.520 1.257 1.00 94.06 135 ASN A CA 1
ATOM 1093 C C . ASN A 1 135 ? 5.229 5.035 1.096 1.00 94.06 135 ASN A C 1
ATOM 1095 O O . ASN A 1 135 ? 4.195 5.652 0.849 1.00 94.06 135 ASN A O 1
ATOM 1099 N N . ARG A 1 136 ? 6.414 5.635 1.214 1.00 90.44 136 ARG A N 1
ATOM 1100 C CA . ARG A 1 136 ? 6.578 7.082 1.100 1.00 90.44 136 ARG A CA 1
ATOM 1101 C C . ARG A 1 136 ? 6.641 7.499 -0.365 1.00 90.44 136 ARG A C 1
ATOM 1103 O O . ARG A 1 136 ? 7.250 6.827 -1.200 1.00 90.44 136 ARG A O 1
ATOM 1110 N N . LYS A 1 137 ? 6.064 8.663 -0.661 1.00 87.00 137 LYS A N 1
ATOM 1111 C CA . LYS A 1 137 ? 6.222 9.324 -1.961 1.00 87.00 137 LYS A CA 1
ATOM 1112 C C . LYS A 1 137 ? 7.712 9.523 -2.268 1.00 87.00 137 LYS A C 1
ATOM 1114 O O . LYS A 1 137 ? 8.495 9.825 -1.372 1.00 87.00 137 LYS A O 1
ATOM 1119 N N . ASN A 1 138 ? 8.088 9.401 -3.540 1.00 84.81 138 ASN A N 1
ATOM 1120 C CA . ASN A 1 138 ? 9.460 9.537 -4.054 1.00 84.81 138 ASN A CA 1
ATOM 1121 C C . ASN A 1 138 ? 10.444 8.438 -3.618 1.00 84.81 138 ASN A C 1
ATOM 1123 O O . ASN A 1 138 ? 11.616 8.494 -3.999 1.00 84.81 138 ASN A O 1
ATOM 1127 N N . GLU A 1 139 ? 9.990 7.432 -2.871 1.00 88.56 139 GLU A N 1
ATOM 1128 C CA . GLU A 1 139 ? 10.781 6.251 -2.535 1.00 88.56 139 GLU A CA 1
ATOM 1129 C C . GLU A 1 139 ? 10.413 5.059 -3.426 1.00 88.56 139 GLU A C 1
ATOM 1131 O O . GLU A 1 139 ? 9.377 5.040 -4.094 1.00 88.56 139 GLU A O 1
ATOM 1136 N N . VAL A 1 140 ? 11.294 4.055 -3.429 1.00 89.06 140 VAL A N 1
ATOM 1137 C CA . VAL A 1 140 ? 11.033 2.750 -4.045 1.00 89.06 140 VAL A CA 1
ATOM 1138 C C . VAL A 1 140 ? 10.050 1.997 -3.146 1.00 89.06 140 VAL A C 1
ATOM 1140 O O . VAL A 1 140 ? 10.440 1.677 -2.009 1.00 89.06 140 VAL A O 1
ATOM 1143 N N . PRO A 1 141 ? 8.821 1.694 -3.611 1.00 91.25 141 PRO A N 1
ATOM 1144 C CA . PRO A 1 141 ? 7.855 0.998 -2.777 1.00 91.25 141 PRO A CA 1
ATOM 1145 C C . PRO A 1 141 ? 8.368 -0.393 -2.389 1.00 91.25 141 PRO A C 1
ATOM 1147 O O . PRO A 1 141 ? 9.046 -1.060 -3.178 1.00 91.25 141 PRO A O 1
ATOM 1150 N N . SER A 1 142 ? 8.056 -0.830 -1.167 1.00 89.31 142 SER A N 1
ATOM 1151 C CA . SER A 1 142 ? 8.547 -2.073 -0.560 1.00 89.31 142 SER A CA 1
ATOM 1152 C C . SER A 1 142 ? 8.353 -3.276 -1.471 1.00 89.31 142 SER A C 1
ATOM 1154 O O . SER A 1 142 ? 9.277 -4.069 -1.632 1.00 89.31 142 SER A O 1
ATOM 1156 N N . GLY A 1 143 ? 7.209 -3.339 -2.146 1.00 86.75 143 GLY A N 1
ATOM 1157 C CA . GLY A 1 143 ? 6.869 -4.398 -3.083 1.00 86.75 143 GLY A CA 1
ATOM 1158 C C . GLY A 1 143 ? 7.701 -4.538 -4.339 1.00 86.75 143 GLY A C 1
ATOM 1159 O O . GLY A 1 143 ? 7.762 -5.619 -4.920 1.00 86.75 143 GLY A O 1
ATOM 1160 N N . TYR A 1 144 ? 8.344 -3.453 -4.753 1.00 86.81 144 TYR A N 1
ATOM 1161 C CA . TYR A 1 144 ? 9.100 -3.398 -5.997 1.00 86.81 144 TYR A CA 1
ATOM 1162 C C . TYR A 1 144 ? 10.605 -3.417 -5.780 1.00 86.81 144 TYR A C 1
ATOM 1164 O O . TYR A 1 144 ? 11.349 -3.610 -6.739 1.00 86.81 144 TYR A O 1
ATOM 1172 N N . ARG A 1 145 ? 11.064 -3.308 -4.532 1.00 85.56 145 ARG A N 1
ATOM 1173 C CA . ARG A 1 145 ? 12.484 -3.257 -4.187 1.00 85.56 145 ARG A CA 1
ATOM 1174 C C . ARG A 1 145 ? 13.216 -4.540 -4.564 1.00 85.56 145 ARG A C 1
ATOM 1176 O O . ARG A 1 145 ? 12.905 -5.611 -4.040 1.00 85.56 145 ARG A O 1
ATOM 1183 N N . VAL A 1 146 ? 14.199 -4.443 -5.453 1.00 78.81 146 VAL A N 1
ATOM 1184 C CA . VAL A 1 146 ? 15.022 -5.593 -5.853 1.00 78.81 146 VAL A CA 1
ATOM 1185 C C . VAL A 1 146 ? 16.182 -5.759 -4.866 1.00 78.81 146 VAL A C 1
ATOM 1187 O O . VAL A 1 146 ? 17.009 -4.862 -4.695 1.00 78.81 146 VAL A O 1
ATOM 1190 N N . GLU A 1 147 ? 16.259 -6.909 -4.194 1.00 75.19 147 GLU A N 1
ATOM 1191 C CA . GLU A 1 147 ? 17.340 -7.194 -3.243 1.00 75.19 147 GLU A CA 1
ATOM 1192 C C . GLU A 1 147 ? 18.717 -7.172 -3.915 1.00 75.19 147 GLU A C 1
ATOM 1194 O O . GLU A 1 147 ? 18.883 -7.619 -5.049 1.00 75.19 147 GLU A O 1
ATOM 1199 N N . GLY A 1 148 ? 19.712 -6.605 -3.227 1.00 70.69 148 GLY A N 1
ATOM 1200 C CA . GLY A 1 148 ? 21.068 -6.423 -3.759 1.00 70.69 148 GLY A CA 1
ATOM 1201 C C . GLY A 1 148 ? 21.230 -5.251 -4.738 1.00 70.69 148 GLY A C 1
ATOM 1202 O O . GLY A 1 148 ? 22.358 -4.864 -5.036 1.00 70.69 148 GLY A O 1
ATOM 1203 N N . PHE A 1 149 ? 20.140 -4.618 -5.186 1.00 66.81 149 PHE A N 1
ATOM 1204 C CA . PHE A 1 149 ? 20.173 -3.496 -6.128 1.00 66.81 149 PHE A CA 1
ATOM 1205 C C . PHE A 1 149 ? 19.730 -2.193 -5.450 1.00 66.81 149 PHE A C 1
ATOM 1207 O O . PHE A 1 149 ? 18.619 -1.727 -5.640 1.00 66.81 149 PHE A O 1
ATOM 1214 N N . ARG A 1 150 ? 20.612 -1.545 -4.676 1.00 67.00 150 ARG A N 1
ATOM 1215 C CA . ARG A 1 150 ? 20.362 -0.185 -4.145 1.00 67.00 150 ARG A CA 1
ATOM 1216 C C . ARG A 1 150 ? 20.942 0.881 -5.070 1.00 67.00 150 ARG A C 1
ATOM 1218 O O . ARG A 1 150 ? 21.900 1.568 -4.715 1.00 67.00 150 ARG A O 1
ATOM 1225 N N . SER A 1 151 ? 20.395 1.026 -6.273 1.00 74.06 151 SER A N 1
ATOM 1226 C CA . SER A 1 151 ? 20.961 1.962 -7.253 1.00 74.06 151 SER A CA 1
ATOM 1227 C C . SER A 1 151 ? 20.338 3.362 -7.155 1.00 74.06 151 SER A C 1
ATOM 1229 O O . SER A 1 151 ? 19.158 3.539 -6.850 1.00 74.06 151 SER A O 1
ATOM 1231 N N . ALA A 1 152 ? 21.137 4.399 -7.424 1.00 81.81 152 ALA A N 1
ATOM 1232 C CA . ALA A 1 152 ? 20.613 5.757 -7.603 1.00 81.81 152 ALA A CA 1
ATOM 1233 C C . ALA A 1 152 ? 19.662 5.848 -8.812 1.00 81.81 152 ALA A C 1
ATOM 1235 O O . ALA A 1 152 ? 18.753 6.678 -8.822 1.00 81.81 152 ALA A O 1
ATOM 1236 N N . PHE A 1 153 ? 19.857 4.969 -9.800 1.00 75.56 153 PHE A N 1
ATOM 1237 C CA . PHE A 1 153 ? 18.990 4.823 -10.962 1.00 75.56 153 PHE A CA 1
ATOM 1238 C C . PHE A 1 153 ? 17.574 4.381 -10.566 1.00 75.56 153 PHE A C 1
ATOM 1240 O O . PHE A 1 153 ? 16.620 5.052 -10.947 1.00 75.56 153 PHE A O 1
ATOM 1247 N N . GLU A 1 154 ? 17.436 3.350 -9.722 1.00 79.06 154 GLU A N 1
ATOM 1248 C CA . GLU A 1 154 ? 16.141 2.854 -9.227 1.00 79.06 154 GLU A CA 1
ATOM 1249 C C . GLU A 1 154 ? 15.347 3.972 -8.541 1.00 79.06 154 GLU A C 1
ATOM 1251 O O . GLU A 1 154 ? 14.197 4.235 -8.881 1.00 79.06 154 GLU A O 1
ATOM 1256 N N . ARG A 1 155 ? 15.989 4.705 -7.623 1.00 84.69 155 ARG A N 1
ATOM 1257 C CA . ARG A 1 155 ? 15.349 5.830 -6.924 1.00 84.69 155 ARG A CA 1
ATOM 1258 C C . ARG A 1 155 ? 14.920 6.934 -7.884 1.00 84.69 155 ARG A C 1
ATOM 1260 O O . ARG A 1 155 ? 13.843 7.500 -7.729 1.00 84.69 155 ARG A O 1
ATOM 1267 N N . LYS A 1 156 ? 15.755 7.256 -8.878 1.00 80.62 156 LYS A N 1
ATOM 1268 C CA . LYS A 1 156 ? 15.428 8.263 -9.897 1.00 80.62 156 LYS A CA 1
ATOM 1269 C C . LYS A 1 156 ? 14.241 7.820 -10.754 1.00 80.62 156 LYS A C 1
ATOM 1271 O O . LYS A 1 156 ? 13.405 8.661 -11.075 1.00 80.62 156 LYS A O 1
ATOM 1276 N N . 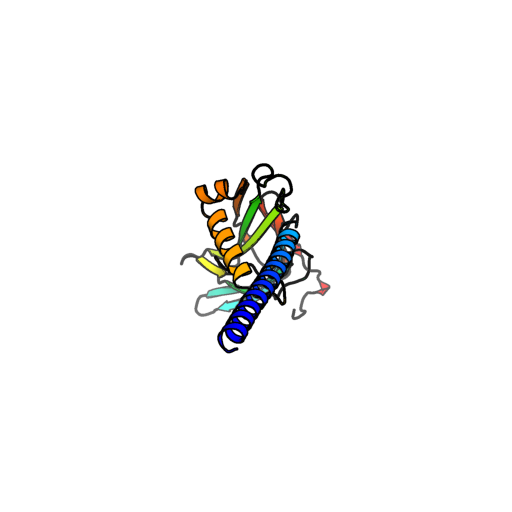LEU A 1 157 ? 14.175 6.536 -11.106 1.00 77.69 157 LEU A N 1
ATOM 1277 C CA . LEU A 1 157 ? 13.071 5.950 -11.861 1.00 77.69 157 LEU A CA 1
ATOM 1278 C C . LEU A 1 157 ? 11.765 6.04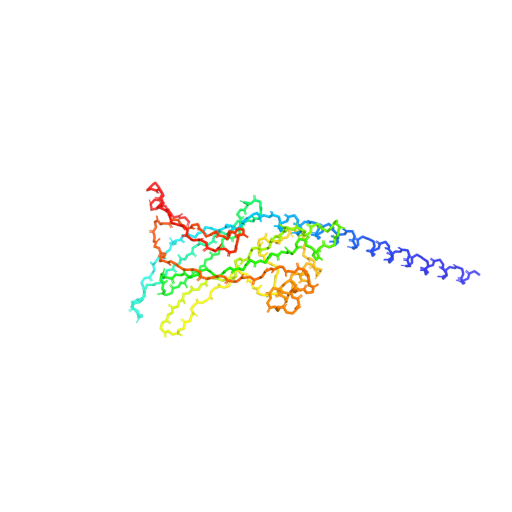1 -11.066 1.00 77.69 157 LEU A C 1
ATOM 1280 O O . LEU A 1 157 ? 10.807 6.632 -11.551 1.00 77.69 157 LEU A O 1
ATOM 1284 N N . TRP A 1 158 ? 11.753 5.556 -9.822 1.00 84.06 158 TRP A N 1
ATOM 1285 C CA . TRP A 1 158 ? 10.559 5.603 -8.973 1.00 84.06 158 TRP A CA 1
ATOM 1286 C C . TRP A 1 158 ? 10.122 7.025 -8.635 1.00 84.06 158 TRP A C 1
ATOM 1288 O O . TRP A 1 158 ? 8.930 7.304 -8.620 1.00 84.06 158 TRP A O 1
ATOM 1298 N N . ARG A 1 159 ? 11.050 7.967 -8.439 1.00 85.31 159 ARG A N 1
ATOM 1299 C CA . ARG A 1 159 ? 10.685 9.380 -8.264 1.00 85.31 159 ARG A CA 1
ATOM 1300 C C . ARG A 1 159 ? 9.951 9.935 -9.485 1.00 85.31 159 ARG A C 1
ATOM 1302 O O . ARG A 1 159 ? 8.883 10.508 -9.327 1.00 85.31 159 ARG A O 1
ATOM 1309 N N . LYS A 1 160 ? 10.479 9.704 -10.693 1.00 77.88 160 LYS A N 1
ATOM 1310 C CA . LYS A 1 160 ? 9.778 10.089 -11.928 1.00 77.88 160 LYS A CA 1
ATOM 1311 C C . LYS A 1 160 ? 8.413 9.418 -12.030 1.00 77.88 160 LYS A C 1
ATOM 1313 O O . LYS A 1 160 ? 7.461 10.045 -12.468 1.00 77.88 160 LYS A O 1
ATOM 1318 N N . PHE A 1 161 ? 8.321 8.162 -11.607 1.00 77.56 161 PHE A N 1
ATOM 1319 C CA . PHE A 1 161 ? 7.068 7.426 -11.599 1.00 77.56 161 PHE A CA 1
ATOM 1320 C C . PHE A 1 161 ? 6.010 8.090 -10.706 1.00 77.56 161 PHE A C 1
ATOM 1322 O O . PHE A 1 161 ? 4.894 8.323 -11.159 1.00 77.56 161 PHE A O 1
ATOM 1329 N N . TRP A 1 162 ? 6.384 8.492 -9.488 1.00 83.31 162 TRP A N 1
ATOM 1330 C CA . TRP A 1 162 ? 5.524 9.286 -8.604 1.00 83.31 162 TRP A CA 1
ATOM 1331 C C . TRP A 1 162 ? 5.125 10.631 -9.217 1.00 83.31 162 TRP A C 1
ATOM 1333 O O . TRP A 1 162 ? 3.970 11.038 -9.090 1.00 83.31 162 TRP A O 1
ATOM 1343 N N . ASP A 1 163 ? 6.056 11.312 -9.889 1.00 81.56 163 ASP A N 1
ATOM 1344 C CA . ASP A 1 163 ? 5.778 12.583 -10.566 1.00 81.56 163 ASP A CA 1
ATOM 1345 C C . ASP A 1 163 ? 4.761 12.403 -11.701 1.00 81.56 163 ASP A C 1
ATOM 1347 O O . ASP A 1 163 ? 3.861 13.225 -11.856 1.00 81.56 163 ASP A O 1
ATOM 1351 N N . TYR A 1 164 ? 4.874 11.321 -12.478 1.00 75.75 164 TYR A N 1
ATOM 1352 C CA . TYR A 1 164 ? 3.935 11.012 -13.554 1.00 75.75 164 TYR A CA 1
ATOM 1353 C C . TYR A 1 164 ? 2.561 10.622 -13.014 1.00 75.75 164 TYR A C 1
ATOM 1355 O O . TYR A 1 164 ? 1.557 11.132 -13.495 1.00 75.75 164 TYR A O 1
ATOM 1363 N N . ALA A 1 165 ? 2.506 9.780 -11.985 1.00 75.81 165 ALA A N 1
ATOM 1364 C CA . ALA A 1 165 ? 1.252 9.320 -11.396 1.00 75.81 165 ALA A CA 1
ATOM 1365 C C . ALA A 1 165 ? 0.416 10.448 -10.774 1.00 75.81 165 ALA A C 1
ATOM 1367 O O . ALA A 1 165 ? -0.807 10.381 -10.755 1.00 75.81 165 ALA A O 1
ATOM 1368 N N . LEU A 1 166 ? 1.077 11.483 -10.253 1.00 78.69 166 LEU A N 1
ATOM 1369 C CA . LEU A 1 166 ? 0.432 12.581 -9.531 1.00 78.69 166 LEU A CA 1
ATOM 1370 C C . LEU A 1 166 ? 0.271 13.856 -10.375 1.00 78.69 166 LEU A C 1
ATOM 1372 O O . LEU A 1 166 ? -0.222 14.861 -9.865 1.00 78.69 166 LEU A O 1
ATOM 1376 N N . ASN A 1 167 ? 0.684 13.845 -11.648 1.00 81.56 167 ASN A N 1
ATOM 1377 C CA . ASN A 1 167 ? 0.558 14.983 -12.557 1.00 81.56 167 ASN A CA 1
ATOM 1378 C C . ASN A 1 167 ? -0.022 14.545 -13.907 1.00 81.56 167 ASN A C 1
ATOM 1380 O O . ASN A 1 167 ? 0.682 13.982 -14.744 1.00 81.56 167 ASN A O 1
ATOM 1384 N N . ALA A 1 168 ? -1.287 14.891 -14.156 1.00 72.38 168 ALA A N 1
ATOM 1385 C CA . ALA A 1 168 ? -2.021 14.484 -15.355 1.00 72.38 168 ALA A CA 1
ATOM 1386 C C . ALA A 1 168 ? -1.342 14.889 -16.683 1.00 72.38 168 ALA A C 1
ATOM 1388 O O . ALA A 1 168 ? -1.372 14.131 -17.6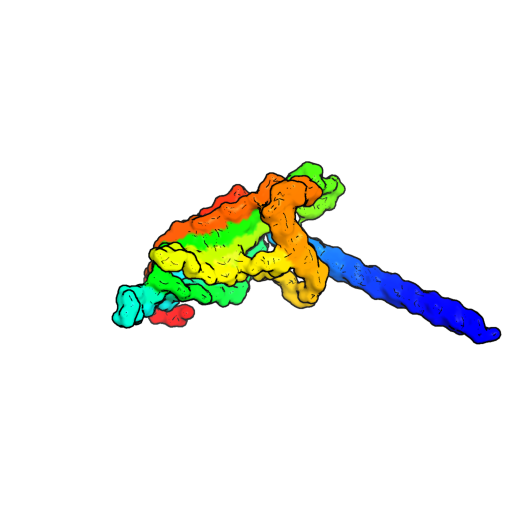53 1.00 72.38 168 ALA A O 1
ATOM 1389 N N . LYS A 1 169 ? -0.687 16.060 -16.741 1.00 75.75 169 LYS A N 1
ATOM 1390 C CA . LYS A 1 169 ? 0.010 16.523 -17.956 1.00 75.75 169 LYS A CA 1
ATOM 1391 C C . LYS A 1 169 ? 1.238 15.660 -18.248 1.00 75.75 169 LYS A C 1
ATOM 1393 O O . LYS A 1 169 ? 1.466 15.280 -19.396 1.00 75.75 169 LYS A O 1
ATOM 1398 N N . SER A 1 170 ? 2.004 15.336 -17.210 1.00 71.81 170 SER A N 1
ATOM 1399 C CA . SER A 1 170 ? 3.194 14.489 -17.318 1.00 71.81 170 SER A CA 1
ATOM 1400 C C . SER A 1 170 ? 2.834 13.016 -17.548 1.00 71.81 170 SER A C 1
ATOM 1402 O O . SER A 1 170 ? 3.532 12.335 -18.296 1.00 71.81 170 SER A O 1
ATOM 1404 N N . ALA A 1 171 ? 1.723 12.542 -16.973 1.00 71.88 171 ALA A N 1
ATOM 1405 C CA . ALA A 1 171 ? 1.195 11.188 -17.147 1.00 71.88 171 ALA A CA 1
ATOM 1406 C C . ALA A 1 171 ? 0.966 10.849 -18.627 1.00 71.88 171 ALA A C 1
ATOM 1408 O O . ALA A 1 171 ? 1.484 9.852 -19.130 1.00 71.88 171 ALA A O 1
ATOM 1409 N N . LYS A 1 172 ? 0.266 11.732 -19.353 1.00 71.31 172 LYS A N 1
ATOM 1410 C CA . LYS A 1 172 ? -0.061 11.530 -20.772 1.00 71.31 172 LYS A CA 1
ATOM 1411 C C . LYS A 1 172 ? 1.188 11.458 -21.658 1.00 71.31 172 LYS A C 1
ATOM 1413 O O . LYS A 1 172 ? 1.246 10.653 -22.579 1.00 71.31 172 LYS A O 1
ATOM 1418 N N . GLN A 1 173 ? 2.205 12.270 -21.366 1.00 69.94 173 GLN A N 1
ATOM 1419 C CA . GLN A 1 173 ? 3.481 12.251 -22.097 1.00 69.94 173 GLN A CA 1
ATOM 1420 C C . GLN A 1 173 ? 4.303 10.986 -21.822 1.00 69.94 173 GLN A C 1
ATOM 1422 O O . GLN A 1 173 ? 5.071 10.557 -22.678 1.00 69.94 173 GLN A O 1
ATOM 1427 N N . ALA A 1 174 ? 4.144 10.399 -20.635 1.00 67.56 174 ALA A N 1
ATOM 1428 C CA . ALA A 1 174 ? 4.823 9.179 -20.216 1.00 67.56 174 ALA A CA 1
ATOM 1429 C C . ALA A 1 174 ? 4.079 7.894 -20.627 1.00 67.56 174 ALA A C 1
ATOM 1431 O O . ALA A 1 174 ? 4.501 6.807 -20.239 1.00 67.56 174 ALA A O 1
ATOM 1432 N N . GLY A 1 175 ? 2.976 8.004 -21.378 1.00 71.56 175 GLY A N 1
ATOM 1433 C CA . GLY A 1 175 ? 2.160 6.855 -21.765 1.00 71.56 175 GLY A CA 1
ATOM 1434 C C . GLY A 1 175 ? 1.438 6.207 -20.584 1.00 71.56 175 GLY A C 1
ATOM 1435 O O . GLY A 1 175 ? 1.227 5.002 -20.594 1.00 71.56 175 GLY A O 1
ATOM 1436 N N . ILE A 1 176 ? 1.082 6.970 -19.547 1.00 76.25 176 ILE A N 1
ATOM 1437 C CA . ILE A 1 176 ? 0.199 6.497 -18.475 1.00 76.25 176 ILE A CA 1
ATOM 1438 C C . ILE A 1 176 ? -1.246 6.695 -18.927 1.00 76.25 176 ILE A C 1
ATOM 1440 O O . ILE A 1 176 ? -1.671 7.819 -19.196 1.00 76.25 176 ILE A O 1
ATOM 1444 N N . LYS A 1 177 ? -1.995 5.594 -18.976 1.00 78.62 177 LYS A N 1
ATOM 1445 C CA . LYS A 1 177 ? -3.419 5.561 -19.322 1.00 78.62 177 LYS A CA 1
ATOM 1446 C C . LYS A 1 177 ? -4.286 6.046 -18.169 1.00 78.62 177 LYS A C 1
ATOM 1448 O O . LYS A 1 177 ? -5.231 6.797 -18.381 1.00 78.62 177 LYS A O 1
ATOM 1453 N N . ASN A 1 178 ? -3.975 5.588 -16.957 1.00 80.88 178 ASN A N 1
ATOM 1454 C CA . ASN A 1 178 ? -4.713 5.942 -15.750 1.00 80.88 178 ASN A CA 1
ATOM 1455 C C . ASN A 1 178 ? -3.787 5.946 -14.529 1.00 80.88 178 ASN A C 1
ATOM 1457 O O . ASN A 1 178 ? -2.914 5.088 -14.417 1.00 80.88 178 ASN A O 1
ATOM 1461 N N . ALA A 1 179 ? -4.016 6.874 -13.605 1.00 84.94 179 ALA A N 1
ATOM 1462 C CA . ALA A 1 179 ? -3.443 6.858 -12.267 1.00 84.94 179 ALA A CA 1
ATOM 1463 C C . ALA A 1 179 ? -4.553 7.206 -11.270 1.00 84.94 179 ALA A C 1
ATOM 1465 O O . ALA A 1 179 ? -5.133 8.288 -11.333 1.00 84.94 179 ALA A O 1
ATOM 1466 N N . GLN A 1 180 ? -4.855 6.275 -10.372 1.00 87.25 180 GLN A N 1
ATOM 1467 C CA . GLN A 1 180 ? -5.997 6.344 -9.467 1.00 87.25 180 GLN A CA 1
ATOM 1468 C C . GLN A 1 180 ? -5.550 6.058 -8.041 1.00 87.25 180 GLN A C 1
ATOM 1470 O O . GLN A 1 180 ? -4.657 5.241 -7.815 1.00 87.25 180 GLN A O 1
ATOM 1475 N N . ILE A 1 181 ? -6.172 6.748 -7.088 1.00 90.69 181 ILE A N 1
ATOM 1476 C CA . ILE A 1 181 ? -5.971 6.542 -5.657 1.00 90.69 181 ILE A CA 1
ATOM 1477 C C . ILE A 1 181 ? -7.320 6.183 -5.046 1.00 90.69 181 ILE A C 1
ATOM 1479 O O . ILE A 1 181 ? -8.289 6.914 -5.236 1.00 90.69 181 ILE A O 1
ATOM 1483 N N . GLU A 1 182 ? -7.352 5.108 -4.269 1.00 93.75 182 GLU A N 1
ATOM 1484 C CA . GLU A 1 182 ? -8.518 4.698 -3.488 1.00 93.75 182 GLU A CA 1
ATOM 1485 C C . GLU A 1 182 ? -8.164 4.579 -2.012 1.00 93.75 182 GLU A C 1
ATOM 1487 O O . GLU A 1 182 ? -7.002 4.365 -1.661 1.00 93.75 182 GLU A O 1
ATOM 1492 N N . ALA A 1 183 ? -9.162 4.758 -1.145 1.00 96.44 183 ALA A N 1
ATOM 1493 C CA . ALA A 1 183 ? -8.991 4.703 0.303 1.00 96.44 183 ALA A CA 1
ATOM 1494 C C . ALA A 1 183 ? -10.206 4.100 1.046 1.00 96.44 183 ALA A C 1
ATOM 1496 O O . ALA A 1 183 ? -10.774 4.765 1.918 1.00 96.44 183 ALA A O 1
ATOM 1497 N N . PRO A 1 184 ? -10.645 2.872 0.710 1.00 96.00 184 PRO A N 1
ATOM 1498 C CA . PRO A 1 184 ? -11.677 2.181 1.467 1.00 96.00 184 PRO A CA 1
ATOM 1499 C C . PRO A 1 184 ? -11.202 1.900 2.893 1.00 96.00 184 PRO A C 1
ATOM 1501 O O . PRO A 1 184 ? -10.006 1.756 3.171 1.00 96.00 184 PRO A O 1
ATOM 1504 N N . GLY A 1 185 ? -12.165 1.796 3.801 1.00 96.62 185 GLY A N 1
ATOM 1505 C CA . GLY A 1 185 ? -11.926 1.411 5.181 1.00 96.62 185 GLY A CA 1
ATOM 1506 C C . GLY A 1 185 ? -13.005 0.490 5.697 1.00 96.62 185 GLY A C 1
ATOM 1507 O O . GLY A 1 185 ? -14.087 0.379 5.124 1.00 96.62 185 GLY A O 1
ATOM 1508 N N . THR A 1 186 ? -12.683 -0.176 6.793 1.00 97.75 186 THR A N 1
ATOM 1509 C CA . THR A 1 186 ? -13.609 -1.047 7.508 1.00 97.75 186 THR A CA 1
ATOM 1510 C C . THR A 1 186 ? -13.276 -1.034 8.993 1.00 97.75 186 THR A C 1
ATOM 1512 O O . THR A 1 186 ? -12.272 -0.453 9.414 1.00 97.75 186 THR A O 1
ATOM 1515 N N . LYS A 1 187 ? -14.128 -1.671 9.793 1.00 97.31 187 LYS A N 1
ATOM 1516 C CA . LYS A 1 187 ? -13.891 -1.872 11.216 1.00 97.31 187 LYS A CA 1
ATOM 1517 C C . LYS A 1 187 ? -12.992 -3.089 11.431 1.00 97.31 187 LYS A C 1
ATOM 1519 O O . LYS A 1 187 ? -13.364 -4.204 11.065 1.00 97.31 187 LYS A O 1
ATOM 1524 N N . PHE A 1 188 ? -11.845 -2.872 12.060 1.00 97.12 188 PHE A N 1
ATOM 1525 C CA . PHE A 1 188 ? -10.879 -3.901 12.430 1.00 97.12 188 PHE A CA 1
ATOM 1526 C C . PHE A 1 188 ? -11.135 -4.383 13.855 1.00 97.12 188 PHE A C 1
ATOM 1528 O O . PHE A 1 188 ? -11.140 -3.588 14.794 1.00 97.12 188 PHE A O 1
ATOM 1535 N N . VAL A 1 189 ? -11.349 -5.687 14.025 1.00 95.94 189 VAL A N 1
ATOM 1536 C CA . VAL A 1 189 ? -11.594 -6.310 15.333 1.00 95.94 189 VAL A CA 1
ATOM 1537 C C . VAL A 1 189 ? -10.707 -7.544 15.539 1.00 95.94 189 VAL A C 1
ATOM 1539 O O . VAL A 1 189 ? -10.283 -8.160 14.557 1.00 95.94 189 VAL A O 1
ATOM 1542 N N . PRO A 1 190 ? -10.401 -7.914 16.797 1.00 94.38 190 PRO A N 1
ATOM 1543 C CA . PRO A 1 190 ? -9.701 -9.161 17.105 1.00 94.38 190 PRO A CA 1
ATOM 1544 C C . PRO A 1 190 ? -10.413 -10.393 16.535 1.00 94.38 190 PRO A C 1
ATOM 1546 O O . PRO A 1 190 ? -11.638 -10.415 16.433 1.00 94.38 190 PRO A O 1
ATOM 1549 N N . GLY A 1 191 ? -9.641 -11.427 16.190 1.00 92.69 191 GLY A N 1
ATOM 1550 C CA . GLY A 1 191 ? -10.176 -12.701 15.689 1.00 92.69 191 GLY A CA 1
ATOM 1551 C C . GLY A 1 191 ? -10.526 -12.722 14.197 1.00 92.69 191 GLY A C 1
ATOM 1552 O O . GLY A 1 191 ? -10.986 -13.745 13.705 1.00 92.69 191 GLY A O 1
ATOM 1553 N N . VAL A 1 192 ? -10.287 -11.635 13.456 1.00 95.50 192 VAL A N 1
ATOM 1554 C CA . VAL A 1 192 ? -10.596 -11.537 12.021 1.00 95.50 192 VAL A CA 1
ATOM 1555 C C . VAL A 1 192 ? -9.318 -11.287 11.219 1.00 95.50 192 VAL A C 1
ATOM 1557 O O . VAL A 1 192 ? -8.531 -10.395 11.545 1.00 95.50 192 VAL A O 1
ATOM 1560 N N . LEU A 1 193 ? -9.127 -12.069 10.156 1.00 96.88 193 LEU A N 1
ATOM 1561 C CA . LEU A 1 193 ? -8.133 -11.822 9.118 1.00 96.88 193 LEU A CA 1
ATOM 1562 C C . LEU A 1 193 ? -8.752 -10.941 8.038 1.00 96.88 193 LEU A C 1
ATOM 1564 O O . LEU A 1 193 ? -9.817 -11.254 7.505 1.00 96.88 193 LEU A O 1
ATOM 1568 N N . TYR A 1 194 ? -8.066 -9.858 7.700 1.00 98.12 194 TYR A N 1
ATOM 1569 C CA . TYR A 1 194 ? -8.481 -8.953 6.642 1.00 98.12 194 TYR A CA 1
ATOM 1570 C C . TYR A 1 194 ? -7.534 -9.076 5.457 1.00 98.12 194 TYR A C 1
ATOM 1572 O O . TYR A 1 194 ? -6.338 -8.822 5.600 1.00 98.12 194 TYR A O 1
ATOM 1580 N N . THR A 1 195 ? -8.057 -9.408 4.281 1.00 97.88 195 THR A N 1
ATOM 1581 C CA . THR A 1 195 ? -7.286 -9.411 3.036 1.00 97.88 195 THR A CA 1
ATOM 1582 C C . THR A 1 195 ? -7.549 -8.111 2.293 1.00 97.88 195 THR A C 1
ATOM 1584 O O . THR A 1 195 ? -8.657 -7.841 1.836 1.00 97.88 195 THR A O 1
ATOM 1587 N N . VAL A 1 196 ? -6.512 -7.290 2.176 1.00 97.06 196 VAL A N 1
ATOM 1588 C CA . VAL A 1 196 ? -6.533 -6.013 1.470 1.00 97.06 196 VAL A CA 1
ATOM 1589 C C . VAL A 1 196 ? -5.950 -6.238 0.078 1.00 97.06 196 VAL A C 1
ATOM 1591 O O . VAL A 1 196 ? -4.753 -6.502 -0.064 1.00 97.06 196 VAL A O 1
ATOM 1594 N N . LYS A 1 197 ? -6.782 -6.145 -0.959 1.00 95.50 197 LYS A N 1
ATOM 1595 C CA . LYS A 1 197 ? -6.395 -6.462 -2.337 1.00 95.50 197 LYS A CA 1
ATOM 1596 C C . LYS A 1 197 ? -6.640 -5.288 -3.272 1.00 95.50 197 LYS A C 1
ATOM 1598 O O . LYS A 1 197 ? -7.755 -4.787 -3.374 1.00 95.50 197 LYS A O 1
ATOM 1603 N N . ILE A 1 198 ? -5.585 -4.883 -3.972 1.00 92.88 198 ILE A N 1
ATOM 1604 C CA . ILE A 1 198 ? -5.668 -3.946 -5.085 1.00 92.88 198 ILE A CA 1
ATOM 1605 C C . ILE A 1 198 ? -5.908 -4.762 -6.357 1.00 92.88 198 ILE A C 1
ATOM 1607 O O . ILE A 1 198 ? -5.056 -5.565 -6.747 1.00 92.88 198 ILE A O 1
ATOM 1611 N N . GLU A 1 199 ? -7.073 -4.580 -6.965 1.00 87.44 199 GLU A N 1
ATOM 1612 C CA . GLU A 1 199 ? -7.506 -5.261 -8.180 1.00 87.44 199 GLU A CA 1
ATOM 1613 C C . GLU A 1 199 ? -6.935 -4.592 -9.435 1.00 87.44 199 GLU A C 1
ATOM 1615 O O . GLU A 1 199 ? -6.553 -3.416 -9.446 1.00 87.44 199 GLU A O 1
ATOM 1620 N N . HIS A 1 200 ? -6.889 -5.354 -10.529 1.00 79.62 200 HIS A N 1
ATOM 1621 C CA . HIS A 1 200 ? -6.324 -4.897 -11.796 1.00 79.62 200 HIS A CA 1
ATOM 1622 C C . HIS A 1 200 ? -6.998 -3.629 -12.344 1.00 79.62 200 HIS A C 1
ATOM 1624 O O . HIS A 1 200 ? -6.332 -2.796 -12.970 1.00 79.62 200 HIS A O 1
ATOM 1630 N N . ASP A 1 201 ? -8.298 -3.472 -12.084 1.00 77.56 201 ASP A N 1
ATOM 1631 C CA . ASP A 1 201 ? -9.168 -2.377 -12.515 1.00 77.56 201 ASP A CA 1
ATOM 1632 C C . ASP A 1 201 ? -9.060 -1.114 -11.645 1.00 77.56 201 ASP A C 1
ATOM 1634 O O . ASP A 1 201 ? -9.512 -0.044 -12.066 1.00 77.56 201 ASP A O 1
ATOM 1638 N N . GLY A 1 202 ? -8.239 -1.159 -10.592 1.00 78.81 202 GLY A N 1
ATOM 1639 C CA . GLY A 1 202 ? -7.925 -0.017 -9.736 1.00 78.81 202 GLY A CA 1
ATOM 1640 C C . GLY A 1 202 ? -8.672 -0.049 -8.413 1.00 78.81 202 GLY A C 1
ATOM 1641 O O . GLY A 1 202 ? -8.278 0.685 -7.507 1.00 78.81 202 GLY A O 1
ATOM 1642 N N . GLY A 1 203 ? -9.681 -0.918 -8.307 1.00 88.19 203 GLY A N 1
ATOM 1643 C CA . GLY A 1 203 ? -10.464 -1.097 -7.102 1.00 88.19 203 GLY A CA 1
ATOM 1644 C C . GLY A 1 203 ? -9.608 -1.620 -5.957 1.00 88.19 203 GLY A C 1
ATOM 1645 O O . GLY A 1 203 ? -8.800 -2.537 -6.122 1.00 88.19 203 GLY A O 1
ATOM 1646 N N . LEU A 1 204 ? -9.792 -1.052 -4.773 1.00 93.75 204 LEU A N 1
ATOM 1647 C CA . LEU A 1 204 ? -9.262 -1.597 -3.535 1.00 93.75 204 LEU A CA 1
ATOM 1648 C C . LEU A 1 204 ? -10.389 -2.288 -2.768 1.00 93.75 204 LEU A C 1
ATOM 1650 O O . LEU A 1 204 ? -11.388 -1.674 -2.400 1.00 93.75 204 LEU A O 1
ATOM 1654 N N . ARG A 1 205 ? -10.211 -3.580 -2.500 1.00 95.25 205 ARG A N 1
ATOM 1655 C CA . ARG A 1 205 ? -11.156 -4.396 -1.739 1.00 95.25 205 ARG A CA 1
ATOM 1656 C C . ARG A 1 205 ? -10.551 -4.803 -0.403 1.00 95.25 205 ARG A C 1
ATOM 1658 O O . ARG A 1 205 ? -9.353 -5.073 -0.312 1.00 95.25 205 ARG A O 1
ATOM 1665 N N . ILE A 1 206 ? -11.389 -4.837 0.628 1.00 97.25 206 ILE A N 1
ATOM 1666 C CA . ILE A 1 206 ? -11.039 -5.368 1.943 1.00 97.25 206 ILE A CA 1
ATOM 1667 C C . ILE A 1 206 ? -12.020 -6.492 2.247 1.00 97.25 206 ILE A C 1
ATOM 1669 O O . ILE A 1 206 ? -13.194 -6.236 2.508 1.00 97.25 206 ILE A O 1
ATOM 1673 N N . ASP A 1 207 ? -11.524 -7.721 2.206 1.00 97.12 207 ASP A N 1
ATOM 1674 C CA . ASP A 1 207 ? -12.284 -8.901 2.599 1.00 97.12 207 ASP A CA 1
ATOM 1675 C C . ASP A 1 207 ? -12.008 -9.233 4.052 1.00 97.12 207 ASP A C 1
ATOM 1677 O O . ASP A 1 207 ? -10.895 -9.030 4.535 1.00 97.12 207 ASP A O 1
ATOM 1681 N N . SER A 1 208 ? -13.007 -9.772 4.739 1.00 96.44 208 SER A N 1
ATOM 1682 C CA . SER A 1 208 ? -12.871 -10.262 6.103 1.00 96.44 208 SER A CA 1
ATOM 1683 C C . SER A 1 208 ? -13.180 -11.752 6.167 1.00 96.44 208 SER A C 1
ATOM 1685 O O . SER A 1 208 ? -14.162 -12.236 5.605 1.00 96.44 208 SER A O 1
ATOM 1687 N N . GLN A 1 209 ? -12.341 -12.479 6.894 1.00 95.62 209 GLN A N 1
ATOM 1688 C CA . GLN A 1 209 ? -12.530 -13.886 7.201 1.00 95.62 209 GLN A CA 1
ATOM 1689 C C . GLN A 1 209 ? -12.278 -14.103 8.691 1.00 95.62 209 GLN A C 1
ATOM 1691 O O . GLN A 1 209 ? -11.288 -13.621 9.238 1.00 95.62 209 GLN A O 1
ATOM 1696 N N . GLN A 1 210 ? -13.165 -14.837 9.361 1.00 93.62 210 GLN A N 1
ATOM 1697 C CA . GLN A 1 210 ? -12.930 -15.231 10.749 1.00 93.62 210 GLN A CA 1
ATOM 1698 C C . GLN A 1 210 ? -11.683 -16.117 10.827 1.00 93.62 210 GLN A C 1
ATOM 1700 O O . GLN A 1 210 ? -11.531 -17.051 10.033 1.00 93.62 210 GLN A O 1
ATOM 1705 N N . LEU A 1 211 ? -10.791 -15.823 11.773 1.00 88.62 211 LEU A N 1
ATOM 1706 C CA . LEU A 1 211 ? -9.664 -16.702 12.053 1.00 88.62 211 LEU A CA 1
ATOM 1707 C C . LEU A 1 211 ? -10.195 -18.050 12.531 1.00 88.62 211 LEU A C 1
ATOM 1709 O O . LEU A 1 211 ? -11.210 -18.136 13.226 1.00 88.62 211 LEU A O 1
ATOM 1713 N N . SER A 1 212 ? -9.498 -19.117 12.138 1.00 86.38 212 SER A N 1
ATOM 1714 C CA . SER A 1 212 ? -9.823 -20.447 12.639 1.00 86.38 212 SER A CA 1
ATOM 1715 C C . SER A 1 212 ? -9.789 -20.424 14.171 1.00 86.38 212 SER A C 1
ATOM 1717 O O . SER A 1 212 ? -8.802 -19.932 14.724 1.00 86.38 212 SER A O 1
ATOM 1719 N N . PRO A 1 213 ? -10.798 -20.982 14.867 1.00 81.50 213 PRO A N 1
ATOM 1720 C CA . PRO A 1 213 ? -10.826 -20.993 16.326 1.00 81.50 213 PRO A CA 1
ATOM 1721 C C . PRO A 1 213 ? -9.595 -21.640 16.969 1.00 81.50 213 PRO A C 1
ATOM 1723 O O . PRO A 1 213 ? -9.288 -21.339 18.116 1.00 81.50 213 PRO A O 1
ATOM 1726 N N . ILE A 1 214 ? -8.867 -22.490 16.232 1.00 80.75 214 ILE A N 1
ATOM 1727 C CA . ILE A 1 214 ? -7.602 -23.087 16.687 1.00 80.75 214 ILE A CA 1
ATOM 1728 C C . ILE A 1 214 ? -6.493 -22.049 16.923 1.00 80.75 214 ILE A C 1
ATOM 1730 O O . ILE A 1 214 ? -5.554 -22.320 17.654 1.00 80.75 214 ILE A O 1
ATOM 1734 N N . LEU A 1 215 ? -6.597 -20.866 16.310 1.00 76.75 215 LEU A N 1
ATOM 1735 C CA . LEU A 1 215 ? -5.650 -19.762 16.479 1.00 76.75 215 LEU A CA 1
ATOM 1736 C C . LEU A 1 215 ? -6.047 -18.826 17.635 1.00 76.75 215 LEU A C 1
ATOM 1738 O O . LEU A 1 215 ? -5.355 -17.842 17.892 1.00 76.75 215 LEU A O 1
ATOM 1742 N N . ASN A 1 216 ? -7.158 -19.094 18.329 1.00 68.44 216 ASN A N 1
ATOM 1743 C CA . ASN A 1 216 ? -7.596 -18.273 19.454 1.00 68.44 216 ASN A CA 1
ATOM 1744 C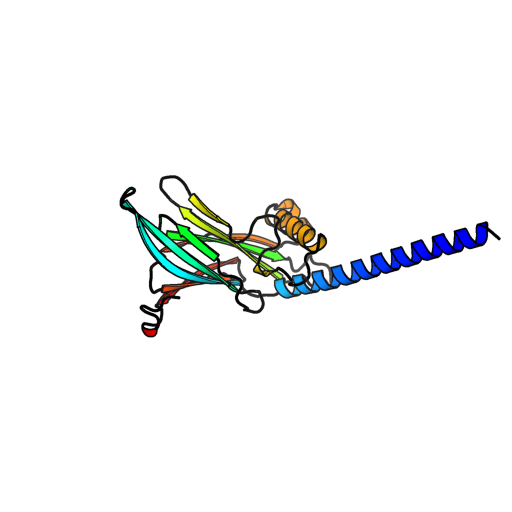 C . ASN A 1 216 ? -6.682 -18.487 20.667 1.00 68.44 216 ASN A C 1
ATOM 1746 O O . ASN A 1 216 ? -6.538 -19.604 21.150 1.00 68.44 216 ASN A O 1
ATOM 1750 N N . GLY A 1 217 ? -6.123 -17.401 21.205 1.00 63.69 217 GLY A N 1
ATOM 1751 C CA . GLY A 1 217 ? -5.270 -17.439 22.401 1.00 63.69 217 GLY A CA 1
ATOM 1752 C C . GLY A 1 217 ? -3.791 -17.720 22.127 1.00 63.69 217 GLY A C 1
ATOM 1753 O O . GLY A 1 217 ? -2.981 -17.604 23.044 1.00 63.69 217 GLY A O 1
ATOM 1754 N N . GLU A 1 218 ? -3.423 -18.015 20.879 1.00 66.25 218 GLU A N 1
ATOM 1755 C CA . GLU A 1 218 ? -2.026 -18.058 20.455 1.00 66.25 218 GLU A CA 1
ATOM 1756 C C . GLU A 1 218 ? -1.444 -16.636 20.404 1.00 66.25 218 GLU A C 1
ATOM 1758 O O . GLU A 1 218 ? -2.044 -15.712 19.845 1.00 66.25 218 GLU A O 1
ATOM 1763 N N . ASN A 1 219 ? -0.255 -16.449 20.979 1.00 53.97 219 ASN A N 1
ATOM 1764 C CA . ASN A 1 219 ? 0.495 -15.202 20.831 1.00 53.97 219 ASN A CA 1
ATOM 1765 C C . ASN A 1 219 ? 1.185 -15.201 19.452 1.00 53.97 219 ASN A C 1
ATOM 1767 O O . ASN A 1 219 ? 2.227 -15.834 19.283 1.00 53.97 219 ASN A O 1
ATOM 1771 N N . LEU A 1 220 ? 0.591 -14.514 18.467 1.00 51.09 220 LEU A N 1
ATOM 1772 C CA . LEU A 1 220 ? 1.092 -14.370 17.081 1.00 51.09 220 LEU A CA 1
ATOM 1773 C C . LEU A 1 220 ? 2.038 -13.175 16.847 1.00 51.09 220 LEU A C 1
ATOM 1775 O O . LEU A 1 220 ? 1.929 -12.153 17.557 1.00 51.09 220 LEU A O 1
#

Mean predicted aligned error: 8.21 Å

Sequence (220 aa):
MRKFKVKKIIFIIIACSAVIYALKAYRENILLNKIIERLTADSRVAEALVTAVKFDPETGKNYTTIKFLEYDTRGAPLRPKYFTFSENIIQFQAMVIRFDDFYVKKGDSLKGKSAYIFMKAFALTDKGAEVFQINRKNEVPSGYRVEGFRSAFERKLWRKFWDYALNAKSAKQAGIKNAQIEAPGTKFVPGVLYTVKIEHDGGLRIDSQQLSPILNGENL

Solvent-accessible surface area (backbone atoms only — not comparable to full-atom values): 12132 Å² total; per-residue (Å²): 117,73,71,60,56,50,54,50,52,52,50,50,53,52,52,52,50,51,50,53,49,52,54,50,51,52,53,52,50,54,51,49,52,55,48,44,60,50,22,59,40,66,54,39,47,28,40,36,34,44,77,46,76,44,77,37,84,91,79,74,40,50,32,32,27,34,43,36,36,43,33,30,64,83,69,49,77,49,81,69,44,77,48,77,33,74,51,45,52,42,23,46,32,34,35,31,35,32,36,22,74,74,66,38,54,96,88,46,81,57,46,76,22,34,48,73,41,65,33,30,41,34,29,79,51,100,92,45,72,52,75,45,77,70,29,60,86,58,45,66,44,78,61,66,60,55,85,96,59,91,47,75,64,56,39,52,50,34,28,51,49,47,52,27,56,76,28,75,75,51,15,56,77,71,21,39,65,44,56,49,75,42,60,57,65,49,78,64,50,72,67,35,40,30,44,40,34,37,43,75,89,52,52,66,47,77,46,79,42,76,51,62,74,90,59,64,90,61,93,127